Protein AF-A0A7J7IWC2-F1 (afdb_monomer)

Radius of gyration: 23.61 Å; Cα contacts (8 Å, |Δi|>4): 138; chains: 1; bounding box: 56×55×63 Å

Organism: Bugula neritina (NCBI:txid10212)

pLDDT: mean 80.57, std 16.21, range [31.38, 98.5]

Structure (mmCIF, N/CA/C/O backbone):
data_AF-A0A7J7IWC2-F1
#
_entry.id   AF-A0A7J7IWC2-F1
#
loop_
_atom_site.group_PDB
_atom_site.id
_atom_site.type_symbol
_atom_site.label_atom_id
_atom_site.label_alt_id
_atom_site.label_comp_id
_atom_site.label_asym_id
_atom_site.label_entity_id
_atom_site.label_seq_id
_atom_site.pdbx_PDB_ins_code
_atom_site.Cartn_x
_atom_site.Cartn_y
_atom_site.Cartn_z
_atom_site.occupancy
_atom_site.B_iso_or_equiv
_atom_site.auth_seq_id
_atom_site.auth_comp_id
_atom_site.auth_asym_id
_atom_site.auth_atom_id
_atom_site.pdbx_PDB_model_num
ATOM 1 N N . MET A 1 1 ? -27.821 -7.956 19.274 1.00 47.84 1 MET A N 1
ATOM 2 C CA . MET A 1 1 ? -27.382 -8.326 17.912 1.00 47.84 1 MET A CA 1
ATOM 3 C C . MET A 1 1 ? -27.256 -7.018 17.141 1.00 47.84 1 MET A C 1
ATOM 5 O O . MET A 1 1 ? -28.216 -6.262 17.144 1.00 47.84 1 MET A O 1
ATOM 9 N N . LYS A 1 2 ? -26.051 -6.658 16.676 1.00 63.09 2 LYS A N 1
ATOM 10 C CA . LYS A 1 2 ? -25.780 -5.349 16.050 1.00 63.09 2 LYS A CA 1
ATOM 11 C C . LYS A 1 2 ? -26.546 -5.240 14.721 1.00 63.09 2 LYS A C 1
ATOM 13 O O . LYS A 1 2 ? -26.629 -6.230 14.004 1.00 63.09 2 LYS A O 1
ATOM 18 N N . ASP A 1 3 ? -27.106 -4.067 14.427 1.00 83.00 3 ASP A N 1
ATOM 19 C CA . ASP A 1 3 ? -27.880 -3.789 13.208 1.00 83.00 3 ASP A CA 1
ATOM 20 C C . ASP A 1 3 ? -27.034 -4.031 11.942 1.00 83.00 3 ASP A C 1
ATOM 22 O O . ASP A 1 3 ? -26.096 -3.291 11.645 1.00 83.00 3 ASP A O 1
ATOM 26 N N . ILE A 1 4 ? -27.342 -5.098 11.200 1.00 86.31 4 ILE A N 1
ATOM 27 C CA . ILE A 1 4 ? -26.633 -5.458 9.964 1.00 86.31 4 ILE A CA 1
ATOM 28 C C . ILE A 1 4 ? -26.911 -4.451 8.832 1.00 86.31 4 ILE A C 1
ATOM 30 O O . ILE A 1 4 ? -26.105 -4.316 7.915 1.00 86.31 4 ILE A O 1
ATOM 34 N N . GLY A 1 5 ? -28.039 -3.733 8.895 1.00 87.69 5 GLY A N 1
ATOM 35 C CA . GLY A 1 5 ? -28.453 -2.762 7.884 1.00 87.69 5 GLY A CA 1
ATOM 36 C C . GLY A 1 5 ? -27.689 -1.443 7.971 1.00 87.69 5 GLY A C 1
ATOM 37 O O . GLY A 1 5 ? -27.575 -0.721 6.975 1.00 87.69 5 GLY A O 1
ATOM 38 N N . ASN A 1 6 ? -27.107 -1.131 9.132 1.00 86.62 6 ASN A N 1
ATOM 39 C CA . ASN A 1 6 ? -26.299 0.068 9.296 1.00 86.62 6 ASN A CA 1
ATOM 40 C C . ASN A 1 6 ? -24.913 -0.101 8.660 1.00 86.62 6 ASN A C 1
ATOM 42 O O . ASN A 1 6 ? -23.928 -0.475 9.300 1.00 86.62 6 ASN A O 1
ATOM 46 N N . LYS A 1 7 ? -24.831 0.262 7.382 1.00 87.94 7 LYS A N 1
ATOM 47 C CA . LYS A 1 7 ? -23.590 0.246 6.602 1.00 87.94 7 LYS A CA 1
ATOM 48 C C . LYS A 1 7 ? -22.441 1.057 7.217 1.00 87.94 7 LYS A C 1
ATOM 50 O O . LYS A 1 7 ? -21.297 0.719 6.951 1.00 87.94 7 LYS A O 1
ATOM 55 N N . TYR A 1 8 ? -22.709 2.088 8.026 1.00 86.19 8 TYR A N 1
ATOM 56 C CA . TYR A 1 8 ? -21.655 2.923 8.621 1.00 86.19 8 TYR A CA 1
ATOM 57 C C . TYR A 1 8 ? -20.892 2.210 9.748 1.00 86.19 8 TYR A C 1
ATOM 59 O O . TYR A 1 8 ? -19.784 2.618 10.093 1.00 86.19 8 TYR A O 1
ATOM 67 N N . MET A 1 9 ? -21.461 1.131 10.305 1.00 85.69 9 MET A N 1
ATOM 68 C CA . MET A 1 9 ? -20.762 0.259 11.257 1.00 85.69 9 MET A CA 1
ATOM 69 C C . MET A 1 9 ? -19.845 -0.756 10.572 1.00 85.69 9 MET A C 1
ATOM 71 O O . MET A 1 9 ? -18.846 -1.163 11.158 1.00 85.69 9 MET A O 1
ATOM 75 N N . HIS A 1 10 ? -20.208 -1.192 9.363 1.00 86.56 10 HIS A N 1
ATOM 76 C CA . HIS A 1 10 ? -19.584 -2.348 8.708 1.00 86.56 10 HIS A CA 1
ATOM 77 C C . HIS A 1 10 ? -18.653 -1.957 7.560 1.00 86.56 10 HIS A C 1
ATOM 79 O O . HIS A 1 10 ? -17.715 -2.688 7.260 1.00 86.56 10 HIS A O 1
ATOM 85 N N . LEU A 1 11 ? -18.895 -0.811 6.917 1.00 89.06 11 LEU A N 1
ATOM 86 C CA . LEU A 1 11 ? -18.101 -0.328 5.792 1.00 89.06 11 LEU A CA 1
ATOM 87 C C . LEU A 1 11 ? -17.186 0.806 6.238 1.00 89.06 11 LEU A C 1
ATOM 89 O O . LEU A 1 11 ? -17.632 1.874 6.654 1.00 89.06 11 LEU A O 1
ATOM 93 N N . THR A 1 12 ? -15.886 0.591 6.083 1.00 87.81 12 THR A N 1
ATOM 94 C CA . THR A 1 12 ? -14.852 1.562 6.456 1.00 87.81 12 THR A CA 1
ATOM 95 C C . THR A 1 12 ? -14.467 2.488 5.300 1.00 87.81 12 THR A C 1
ATOM 97 O O . THR A 1 12 ? -13.701 3.433 5.494 1.00 87.81 12 THR A O 1
ATOM 100 N N . ASN A 1 13 ? -15.007 2.266 4.093 1.00 89.19 13 ASN A N 1
ATOM 101 C CA . ASN A 1 13 ? -14.674 3.063 2.916 1.00 89.19 13 ASN A CA 1
ATOM 102 C C . ASN A 1 13 ? -15.003 4.545 3.148 1.00 89.19 13 ASN A C 1
ATOM 104 O O . ASN A 1 13 ? -16.137 4.914 3.465 1.00 89.19 13 ASN A O 1
ATOM 108 N N . TYR A 1 14 ? -14.036 5.424 2.877 1.00 84.94 14 TYR A N 1
ATOM 109 C CA . TYR A 1 14 ? -14.210 6.872 3.028 1.00 84.94 14 TYR A CA 1
ATOM 110 C C . TYR A 1 14 ? -15.410 7.425 2.235 1.00 84.94 14 TYR A C 1
ATOM 112 O O . TYR A 1 14 ? -16.102 8.325 2.704 1.00 84.94 14 TYR A O 1
ATOM 120 N N . SER A 1 15 ? -15.695 6.884 1.045 1.00 83.44 15 SER A N 1
ATOM 121 C CA . SER A 1 15 ? -16.831 7.296 0.203 1.00 83.44 15 SER A CA 1
ATOM 122 C C . SER A 1 15 ? -18.198 7.085 0.868 1.00 83.44 15 SER A C 1
ATOM 124 O O . SER A 1 15 ? -19.140 7.825 0.557 1.00 83.44 15 SER A O 1
ATOM 126 N N . VAL A 1 16 ? -18.287 6.110 1.778 1.00 84.38 16 VAL A N 1
ATOM 127 C CA . VAL A 1 16 ? -19.460 5.811 2.604 1.00 84.38 16 VAL A CA 1
ATOM 128 C C . VAL A 1 16 ? -19.400 6.624 3.893 1.00 84.38 16 VAL A C 1
ATOM 130 O O . VAL A 1 16 ? -20.331 7.382 4.160 1.00 84.38 16 VAL A O 1
ATOM 133 N N . GLN A 1 17 ? -18.287 6.548 4.630 1.00 86.88 17 GLN A N 1
ATOM 134 C CA . GLN A 1 17 ? -18.163 7.170 5.952 1.00 86.88 17 GLN A CA 1
ATOM 135 C C . GLN A 1 17 ? -18.272 8.692 5.917 1.00 86.88 17 GLN A C 1
ATOM 137 O O . GLN A 1 17 ? -18.894 9.258 6.805 1.00 86.88 17 GLN A O 1
ATOM 142 N N . LYS A 1 18 ? -17.808 9.365 4.855 1.00 81.94 18 LYS A N 1
ATOM 143 C CA . LYS A 1 18 ? -17.957 10.827 4.712 1.00 81.94 18 LYS A CA 1
ATOM 144 C C . LYS A 1 18 ? -19.411 11.319 4.674 1.00 81.94 18 LYS A C 1
ATOM 146 O O . LYS A 1 18 ? -19.642 12.520 4.725 1.00 81.94 18 LYS A O 1
ATOM 151 N N . LYS A 1 19 ? -20.375 10.412 4.470 1.00 85.12 19 LYS A N 1
ATOM 152 C CA . LYS A 1 19 ? -21.815 10.711 4.458 1.00 85.12 19 LYS A CA 1
ATOM 153 C C . LYS A 1 19 ? -22.475 10.463 5.820 1.00 85.12 19 LYS A C 1
ATOM 155 O O . LYS A 1 19 ? -23.656 10.765 5.958 1.00 85.12 19 LYS A O 1
ATOM 160 N N . SER A 1 20 ? -21.755 9.885 6.785 1.00 84.38 20 SER A N 1
ATOM 161 C CA . SER A 1 20 ? -22.240 9.710 8.155 1.00 84.38 20 SER A CA 1
ATOM 162 C C . SER A 1 20 ? -22.289 11.061 8.866 1.00 84.38 20 SER A C 1
ATOM 164 O O . SER A 1 20 ? -21.360 11.859 8.741 1.00 84.38 20 SER A O 1
ATOM 166 N N . SER A 1 21 ? -23.345 11.306 9.643 1.00 81.69 21 SER A N 1
ATOM 167 C CA . SER A 1 21 ? -23.454 12.488 10.508 1.00 81.69 21 SER A CA 1
ATOM 168 C C . SER A 1 21 ? -22.425 12.497 11.640 1.00 81.69 21 SER A C 1
ATOM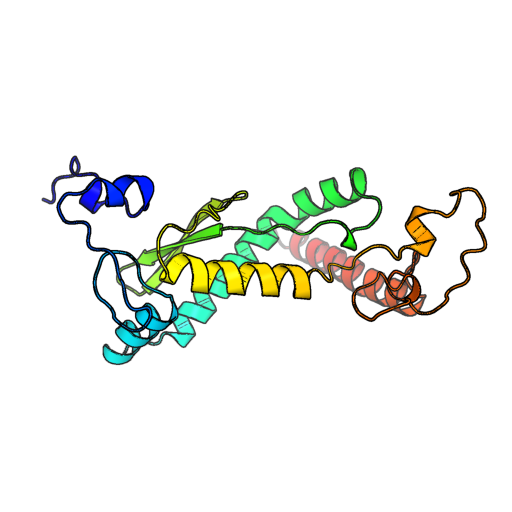 170 O O . SER A 1 21 ? -22.124 13.555 12.175 1.00 81.69 21 SER A O 1
ATOM 172 N N . GLU A 1 22 ? -21.880 11.330 11.988 1.00 81.31 22 GLU A N 1
ATOM 173 C CA . GLU A 1 22 ? -20.854 11.160 13.025 1.00 81.31 22 GLU A CA 1
ATOM 174 C C . GLU A 1 22 ? -19.429 11.277 12.463 1.00 81.31 22 GLU A C 1
ATOM 176 O O . GLU A 1 22 ? -18.458 11.115 13.196 1.00 81.31 22 GLU A O 1
ATOM 181 N N . TYR A 1 23 ? -19.272 11.531 11.158 1.00 78.06 23 TYR A N 1
ATOM 182 C CA . TYR A 1 23 ? -17.951 11.600 10.548 1.00 78.06 23 TYR A CA 1
ATOM 183 C C . TYR A 1 23 ? -17.151 12.797 11.066 1.00 78.06 23 TYR A C 1
ATOM 185 O O . TYR A 1 23 ? -17.461 13.956 10.797 1.00 78.06 23 TYR A O 1
ATOM 193 N N . GLU A 1 24 ? -16.039 12.490 11.719 1.00 76.06 24 GLU A N 1
ATOM 194 C CA . GLU A 1 24 ? -15.067 13.465 12.198 1.00 76.06 24 GLU A CA 1
ATOM 195 C C . GLU A 1 24 ? -13.780 13.386 11.371 1.00 76.06 24 GLU A C 1
ATOM 197 O O . GLU A 1 24 ? -13.147 12.328 11.260 1.00 76.06 24 GLU A O 1
ATOM 202 N N . SER A 1 25 ? -13.379 14.517 10.783 1.00 66.56 25 SER A N 1
ATOM 203 C CA . SER A 1 25 ? -12.106 14.635 10.071 1.00 66.56 25 SER A CA 1
ATOM 204 C C . SER A 1 25 ? -10.971 14.919 11.046 1.00 66.56 25 SER A C 1
ATOM 206 O O . SER A 1 25 ? -11.099 15.773 11.916 1.00 66.56 25 SER A O 1
ATOM 208 N N . ASN A 1 26 ? -9.818 14.291 10.824 1.00 66.44 26 ASN A N 1
ATOM 209 C CA . ASN A 1 26 ? -8.589 14.704 11.489 1.00 66.44 26 ASN A CA 1
ATOM 210 C C . ASN A 1 26 ? -7.978 15.924 10.815 1.00 66.44 26 ASN A C 1
ATOM 212 O O . ASN A 1 26 ? -7.754 15.919 9.602 1.00 66.44 26 ASN A O 1
ATOM 216 N N . ALA A 1 27 ? -7.689 16.942 11.622 1.00 59.19 27 ALA A N 1
ATOM 217 C CA . ALA A 1 27 ? -6.901 18.102 11.222 1.00 59.19 27 ALA A CA 1
ATOM 218 C C . ALA A 1 27 ? -5.399 17.926 11.518 1.00 59.19 27 ALA A C 1
ATOM 220 O O . ALA A 1 27 ? -4.584 18.588 10.883 1.00 59.19 27 ALA A O 1
ATOM 221 N N . ASP A 1 28 ? -5.036 17.032 12.447 1.00 62.84 28 ASP A N 1
ATOM 222 C CA . ASP A 1 28 ? -3.661 16.814 12.905 1.00 62.84 28 ASP A CA 1
ATOM 223 C C . ASP A 1 28 ? -3.234 15.352 12.698 1.00 62.84 28 ASP A C 1
ATOM 225 O O . ASP A 1 28 ? -3.859 14.417 13.204 1.00 62.84 28 ASP A O 1
ATOM 229 N N . ASP A 1 29 ? -2.136 15.162 11.967 1.00 58.81 29 ASP A N 1
ATOM 230 C CA . ASP A 1 29 ? -1.573 13.859 11.602 1.00 58.81 29 ASP A CA 1
ATOM 231 C C . ASP A 1 29 ? -1.015 13.077 12.803 1.00 58.81 29 ASP A C 1
ATOM 233 O O . ASP A 1 29 ? -0.704 11.890 12.665 1.00 58.81 29 ASP A O 1
ATOM 237 N N . THR A 1 30 ? -0.860 13.722 13.963 1.00 59.25 30 THR A N 1
ATOM 238 C CA . THR A 1 30 ? -0.303 13.134 15.192 1.00 59.25 30 THR A CA 1
ATOM 239 C C . THR A 1 30 ? -1.365 12.668 16.186 1.00 59.25 30 THR A C 1
ATOM 241 O O . THR A 1 30 ? -1.057 11.908 17.111 1.00 59.25 30 THR A O 1
ATOM 244 N N . ILE A 1 31 ? -2.619 13.076 15.986 1.00 62.69 31 ILE A N 1
ATOM 245 C CA . ILE A 1 31 ? -3.710 12.811 16.917 1.00 62.69 31 ILE A CA 1
ATOM 246 C C . ILE A 1 31 ? -4.522 11.602 16.428 1.00 62.69 31 ILE A C 1
ATOM 248 O O . ILE A 1 31 ? -4.820 11.445 15.248 1.00 62.69 31 ILE A O 1
ATOM 252 N N . CYS A 1 32 ? -4.870 10.708 17.354 1.00 64.69 32 CYS A N 1
ATOM 253 C CA . CYS A 1 32 ? -5.730 9.545 17.107 1.00 64.69 32 CYS A CA 1
ATOM 254 C C . CYS A 1 32 ? -7.211 9.913 17.323 1.00 64.69 32 CYS A C 1
ATOM 256 O O . CYS A 1 32 ? -7.887 9.297 18.145 1.00 64.69 32 CYS A O 1
ATOM 258 N N . GLN A 1 33 ? -7.689 10.975 16.675 1.00 65.69 33 GLN A N 1
ATOM 259 C CA . GLN A 1 33 ? -9.094 11.416 16.730 1.00 65.69 33 GLN A CA 1
ATOM 260 C C . GLN A 1 33 ? -9.777 11.151 15.383 1.00 65.69 33 GLN A C 1
ATOM 262 O O . GLN A 1 33 ? -9.120 10.697 14.459 1.00 65.69 33 GLN A O 1
ATOM 267 N N . GLY A 1 34 ? -11.089 11.308 15.243 1.00 75.88 34 GLY A N 1
ATOM 268 C CA . GLY A 1 34 ? -11.762 11.145 13.949 1.00 75.88 34 GLY A CA 1
ATOM 269 C C . GLY A 1 34 ? -11.633 9.782 13.239 1.00 75.88 34 GLY A C 1
ATOM 270 O O . GLY A 1 34 ? -11.149 8.788 13.778 1.00 75.88 34 GLY A O 1
ATOM 271 N N . HIS A 1 35 ? -12.101 9.739 11.990 1.00 81.69 35 HIS A N 1
ATOM 272 C CA . HIS A 1 35 ? -12.359 8.499 11.236 1.00 81.69 35 HIS A CA 1
ATOM 273 C C . HIS A 1 35 ? -11.236 8.087 10.267 1.00 81.69 35 HIS A C 1
ATOM 275 O O . HIS A 1 35 ? -11.370 7.101 9.542 1.00 81.69 35 HIS A O 1
ATOM 281 N N . LYS A 1 36 ? -10.133 8.844 10.206 1.00 87.25 36 LYS A N 1
ATOM 282 C CA . LYS A 1 36 ? -8.998 8.571 9.308 1.00 87.25 36 LYS A CA 1
ATOM 283 C C . LYS A 1 36 ? -7.679 8.854 10.010 1.00 87.25 36 LYS A C 1
ATOM 285 O O . LYS A 1 36 ? -7.399 10.007 10.328 1.00 87.25 36 LYS A O 1
ATOM 290 N N . TRP A 1 37 ? -6.863 7.829 10.237 1.00 89.12 37 TRP A N 1
ATOM 291 C CA . TRP A 1 37 ? -5.579 7.951 10.937 1.00 89.12 37 TRP A CA 1
ATOM 292 C C . TRP A 1 37 ? -4.411 7.663 9.999 1.00 89.12 37 TRP A C 1
ATOM 294 O O . TRP A 1 37 ? -4.517 6.842 9.088 1.00 89.12 37 TRP A O 1
ATOM 304 N N . SER A 1 38 ? -3.269 8.304 10.254 1.00 90.56 38 SER A N 1
ATOM 305 C CA . SER A 1 38 ? -2.007 7.859 9.664 1.00 90.56 38 SER A CA 1
ATOM 306 C C . SER A 1 38 ? -1.609 6.493 10.245 1.00 90.56 38 SER A C 1
ATOM 308 O O . SER A 1 38 ? -1.922 6.184 11.399 1.00 90.56 38 SER A O 1
ATOM 310 N N . LEU A 1 39 ? -0.853 5.687 9.487 1.00 92.56 39 LEU A N 1
ATOM 311 C CA . LEU A 1 39 ? -0.271 4.445 10.020 1.00 92.56 39 LEU A CA 1
ATOM 312 C C . LEU A 1 39 ? 0.615 4.718 11.242 1.00 92.56 39 LEU A C 1
ATOM 314 O O . LEU A 1 39 ? 0.607 3.951 12.198 1.00 92.56 39 LEU A O 1
ATOM 318 N N . LYS A 1 40 ? 1.334 5.847 11.248 1.00 91.81 40 LYS A N 1
ATOM 319 C CA . LYS A 1 40 ? 2.151 6.275 12.389 1.00 91.81 40 LYS A CA 1
ATOM 320 C C . LYS A 1 40 ? 1.299 6.448 13.652 1.00 91.81 40 LYS A C 1
ATOM 322 O O . LYS A 1 40 ? 1.692 5.960 14.711 1.00 91.81 40 LYS A O 1
ATOM 327 N N . SER A 1 41 ? 0.139 7.094 13.537 1.00 91.38 41 SER A N 1
ATOM 328 C CA . SER A 1 41 ? -0.801 7.279 14.649 1.00 91.38 41 SER A CA 1
ATOM 329 C C . SER A 1 41 ? -1.383 5.950 15.119 1.00 91.38 41 SER A C 1
ATOM 331 O O . SER A 1 41 ? -1.375 5.677 16.319 1.00 91.38 41 SER A O 1
ATOM 333 N N . LEU A 1 42 ? -1.789 5.078 14.188 1.0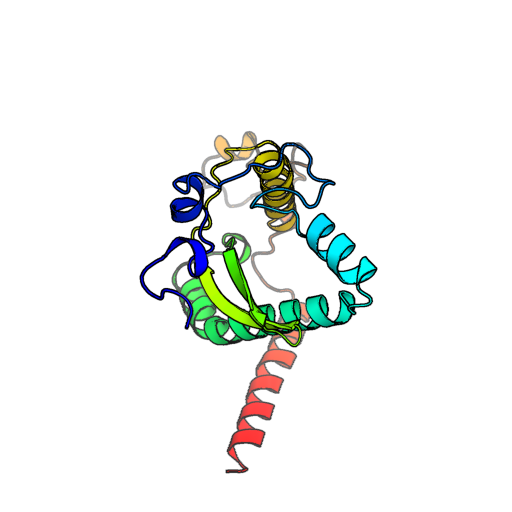0 93.12 42 LEU A N 1
ATOM 334 C CA . LEU A 1 42 ? -2.263 3.728 14.508 1.00 93.12 42 LEU A CA 1
ATOM 335 C C . LEU A 1 42 ? -1.214 2.921 15.290 1.00 93.12 42 LEU A C 1
ATOM 337 O O . LEU A 1 42 ? -1.533 2.324 16.319 1.00 93.12 42 LEU A O 1
ATOM 341 N N . TRP A 1 43 ? 0.047 2.932 14.851 1.00 94.75 43 TRP A N 1
ATOM 342 C CA . TRP A 1 43 ? 1.124 2.234 15.556 1.00 94.75 43 TRP A CA 1
ATOM 343 C C . TRP A 1 43 ? 1.388 2.823 16.935 1.00 94.75 43 TRP A C 1
ATOM 345 O O . TRP A 1 43 ? 1.536 2.068 17.894 1.00 94.75 43 TRP A O 1
ATOM 355 N N . GLY A 1 44 ? 1.377 4.151 17.065 1.00 94.00 44 GLY A N 1
ATOM 356 C CA . GLY A 1 44 ? 1.473 4.813 18.364 1.00 94.00 44 GLY A CA 1
ATOM 357 C C . GLY A 1 44 ? 0.342 4.409 19.317 1.00 94.00 44 GLY A C 1
ATOM 358 O O . GLY A 1 44 ? 0.593 4.162 20.496 1.00 94.00 44 GLY A O 1
ATOM 359 N N . TYR A 1 45 ? -0.888 4.294 18.811 1.00 93.25 45 TYR A N 1
ATOM 360 C CA . TYR A 1 45 ? -2.047 3.846 19.584 1.00 93.25 45 TYR A CA 1
ATOM 361 C C . TYR A 1 45 ? -1.909 2.392 20.059 1.00 93.25 45 TYR A C 1
ATOM 363 O O . TYR A 1 45 ? -2.103 2.109 21.242 1.00 93.25 45 TYR A O 1
ATOM 371 N N . LEU A 1 46 ? -1.534 1.473 19.165 1.00 95.12 46 LEU A N 1
ATOM 372 C CA . LEU A 1 46 ? -1.382 0.051 19.491 1.00 95.12 46 LEU A CA 1
ATOM 373 C C . LEU A 1 46 ? -0.207 -0.208 20.446 1.00 95.12 46 LEU A C 1
ATOM 375 O O . LEU A 1 46 ? -0.354 -0.969 21.403 1.00 95.12 46 LEU A O 1
ATOM 379 N N . LEU A 1 47 ? 0.921 0.486 20.261 1.00 95.38 47 LEU A N 1
ATOM 380 C CA . LEU A 1 47 ? 2.073 0.394 21.166 1.00 95.38 47 LEU A CA 1
ATOM 381 C C . LEU A 1 47 ? 1.709 0.796 22.600 1.00 95.38 47 LEU A C 1
ATOM 383 O O . LEU A 1 47 ? 2.070 0.096 23.543 1.00 95.38 47 LEU A O 1
ATOM 387 N N . LYS A 1 48 ? 0.934 1.875 22.779 1.00 95.50 48 LYS A N 1
ATOM 388 C CA . LYS A 1 48 ? 0.449 2.308 24.105 1.00 95.50 48 LYS A CA 1
ATOM 389 C C . LYS A 1 48 ? -0.447 1.272 24.793 1.00 95.50 48 LYS A C 1
ATOM 391 O O . LYS A 1 48 ? -0.602 1.326 26.007 1.00 95.50 48 LYS A O 1
ATOM 396 N N . ARG A 1 49 ? -1.028 0.336 24.038 1.00 94.62 49 ARG A N 1
ATOM 397 C CA . ARG A 1 49 ? -1.847 -0.777 24.547 1.00 94.62 49 ARG A CA 1
ATOM 398 C C . ARG A 1 49 ? -1.053 -2.071 24.757 1.00 94.62 49 ARG A C 1
ATOM 400 O O . ARG A 1 49 ? -1.654 -3.096 25.049 1.00 94.62 49 ARG A O 1
ATOM 407 N N . GLY A 1 50 ? 0.272 -2.036 24.604 1.00 95.88 50 GLY A N 1
ATOM 408 C CA . GLY A 1 50 ? 1.137 -3.207 24.772 1.00 95.88 50 GLY A CA 1
ATOM 409 C C . GLY A 1 50 ? 1.119 -4.177 23.588 1.00 95.88 50 GLY A C 1
ATOM 410 O O . GLY A 1 50 ? 1.553 -5.316 23.729 1.00 95.88 50 GLY A O 1
ATOM 411 N N . VAL A 1 51 ? 0.624 -3.751 22.422 1.00 97.12 51 VAL A N 1
ATOM 412 C CA . VAL A 1 51 ? 0.551 -4.595 21.222 1.00 97.12 51 VAL A CA 1
ATOM 413 C C . VAL A 1 51 ? 1.879 -4.558 20.463 1.00 97.12 51 VAL A C 1
ATOM 415 O O . VAL A 1 51 ? 2.447 -3.489 20.226 1.00 97.12 51 VAL A O 1
ATOM 418 N N . ASN A 1 52 ? 2.351 -5.725 20.017 1.00 96.44 52 ASN A N 1
ATOM 419 C CA . ASN A 1 52 ? 3.568 -5.858 19.219 1.00 96.44 52 ASN A CA 1
ATOM 420 C C . ASN A 1 52 ? 3.348 -5.429 17.754 1.00 96.44 52 ASN A C 1
ATOM 422 O O . ASN A 1 52 ? 3.101 -6.245 16.865 1.00 96.44 52 ASN A O 1
ATOM 426 N N . THR A 1 53 ? 3.465 -4.132 17.474 1.00 97.00 53 THR A N 1
ATOM 427 C CA . THR A 1 53 ? 3.257 -3.582 16.121 1.00 97.00 53 THR A CA 1
ATOM 428 C C . THR A 1 53 ? 4.299 -4.041 15.100 1.00 97.00 53 THR A C 1
ATOM 430 O O . THR A 1 53 ? 3.991 -4.117 13.911 1.00 97.00 53 THR A O 1
ATOM 433 N N . ASN A 1 54 ? 5.509 -4.406 15.537 1.00 97.38 54 ASN A N 1
ATOM 434 C CA . ASN A 1 54 ? 6.553 -4.925 14.649 1.00 97.38 54 ASN A CA 1
ATOM 435 C C . ASN A 1 54 ? 6.161 -6.275 14.043 1.00 97.38 54 ASN A C 1
ATOM 437 O O . ASN A 1 54 ? 6.411 -6.522 12.862 1.00 97.38 54 ASN A O 1
ATOM 441 N N . GLU A 1 55 ? 5.535 -7.139 14.840 1.00 97.50 55 GLU A N 1
ATOM 442 C CA . GLU A 1 55 ? 5.038 -8.435 14.385 1.00 97.50 55 GLU A CA 1
ATOM 443 C C . GLU A 1 55 ? 3.858 -8.280 13.426 1.00 97.50 55 GLU A C 1
ATOM 445 O O . GLU A 1 55 ? 3.871 -8.870 12.346 1.00 97.50 55 GLU A O 1
ATOM 450 N N . ILE A 1 56 ? 2.907 -7.395 13.743 1.00 98.06 56 ILE A N 1
ATOM 451 C CA . ILE A 1 56 ? 1.800 -7.056 12.836 1.00 98.06 56 ILE A CA 1
ATOM 452 C C . ILE A 1 56 ? 2.350 -6.557 11.495 1.00 98.06 56 ILE A C 1
ATOM 454 O O . ILE A 1 56 ? 1.956 -7.044 10.436 1.00 98.06 56 ILE A O 1
ATOM 458 N N . TRP A 1 57 ? 3.310 -5.628 11.518 1.00 97.94 57 TRP A N 1
ATOM 459 C CA . TRP A 1 57 ? 3.899 -5.082 10.297 1.00 97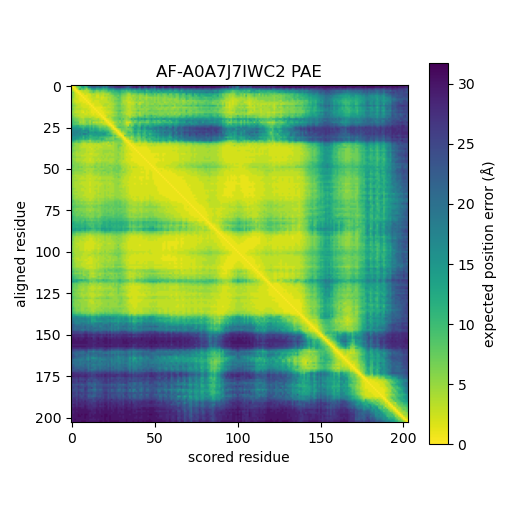.94 57 TRP A CA 1
ATOM 460 C C . TRP A 1 57 ? 4.686 -6.125 9.497 1.00 97.94 57 TRP A C 1
ATOM 462 O O . TRP A 1 57 ? 4.647 -6.129 8.265 1.00 97.94 57 TRP A O 1
ATOM 472 N N . LYS A 1 58 ? 5.382 -7.042 10.177 1.00 98.38 58 LYS A N 1
ATOM 473 C CA . LYS A 1 58 ? 6.029 -8.192 9.534 1.00 98.38 58 LYS A CA 1
ATOM 474 C C . LYS A 1 58 ? 4.998 -9.063 8.810 1.00 98.38 58 LYS A C 1
ATOM 476 O O . LYS A 1 58 ? 5.217 -9.380 7.642 1.00 98.38 58 LYS A O 1
ATOM 481 N N . ASN A 1 59 ? 3.885 -9.384 9.465 1.00 98.25 59 ASN A N 1
ATOM 482 C CA . ASN A 1 59 ? 2.823 -10.215 8.898 1.00 98.25 59 ASN A CA 1
ATOM 483 C C . ASN A 1 59 ? 2.114 -9.519 7.725 1.00 98.25 59 ASN A C 1
ATOM 485 O O . ASN A 1 59 ? 1.830 -10.164 6.721 1.00 98.25 59 ASN A O 1
ATOM 489 N N . ILE A 1 60 ? 1.906 -8.199 7.796 1.00 98.50 60 ILE A N 1
ATOM 490 C CA . ILE A 1 60 ? 1.373 -7.400 6.679 1.00 98.50 60 ILE A CA 1
ATOM 491 C C . ILE A 1 60 ? 2.306 -7.464 5.463 1.00 98.50 60 ILE A C 1
ATOM 493 O O . ILE A 1 60 ? 1.846 -7.702 4.348 1.00 98.50 60 ILE A O 1
ATOM 497 N N . LYS A 1 61 ? 3.619 -7.281 5.653 1.00 98.25 61 LYS A N 1
ATOM 498 C CA . LYS A 1 61 ? 4.586 -7.358 4.545 1.00 98.25 61 LYS A CA 1
ATOM 499 C C . LYS A 1 61 ? 4.622 -8.748 3.910 1.00 98.25 61 LYS A C 1
ATOM 501 O O . LYS A 1 61 ? 4.635 -8.847 2.689 1.00 98.25 61 LYS A O 1
ATOM 506 N N . ASP A 1 62 ? 4.627 -9.799 4.727 1.00 98.31 62 ASP A N 1
ATOM 507 C CA . ASP A 1 62 ? 4.589 -11.188 4.257 1.00 98.31 62 ASP A CA 1
ATOM 508 C C . ASP A 1 62 ? 3.318 -11.476 3.439 1.00 98.31 62 ASP A C 1
ATOM 510 O O . ASP A 1 62 ? 3.391 -12.022 2.337 1.00 98.31 62 ASP A O 1
ATOM 514 N N . LEU A 1 63 ? 2.165 -11.015 3.928 1.00 98.31 63 LEU A N 1
ATOM 515 C CA . LEU A 1 63 ? 0.879 -11.111 3.244 1.00 98.31 63 LEU A CA 1
ATOM 516 C C . LEU A 1 63 ? 0.887 -10.400 1.878 1.00 98.31 63 LEU A C 1
ATOM 518 O O . LEU A 1 63 ? 0.459 -10.982 0.878 1.00 98.31 63 LEU A O 1
ATOM 522 N N . ILE A 1 64 ? 1.411 -9.171 1.814 1.00 98.19 64 ILE A N 1
ATOM 523 C CA . ILE A 1 64 ? 1.539 -8.404 0.563 1.00 98.19 64 ILE A CA 1
ATOM 524 C C . ILE A 1 64 ? 2.445 -9.145 -0.425 1.00 98.19 64 ILE A C 1
ATOM 526 O O . ILE A 1 64 ? 2.054 -9.352 -1.572 1.00 98.19 64 ILE A O 1
ATOM 530 N N . VAL A 1 65 ? 3.626 -9.596 0.011 1.00 97.75 65 VAL A N 1
ATOM 531 C CA . VAL A 1 65 ? 4.584 -10.307 -0.853 1.00 97.75 65 VAL A CA 1
ATOM 532 C C . VAL A 1 65 ? 3.962 -11.577 -1.434 1.00 97.75 65 VAL A C 1
ATOM 534 O O . VAL A 1 65 ? 4.021 -11.778 -2.644 1.00 97.75 65 VAL A O 1
ATOM 537 N N . LYS A 1 66 ? 3.301 -12.397 -0.609 1.00 97.75 66 LYS A N 1
ATOM 538 C CA . LYS A 1 66 ? 2.606 -13.611 -1.072 1.00 97.75 66 LYS A CA 1
ATOM 539 C C . LYS A 1 66 ? 1.500 -13.305 -2.083 1.00 97.75 66 LYS A C 1
ATOM 541 O O . LYS A 1 66 ? 1.348 -14.042 -3.054 1.00 97.75 66 LYS A O 1
ATOM 546 N N . THR A 1 67 ? 0.766 -12.212 -1.878 1.00 97.50 67 THR A N 1
ATOM 547 C CA . THR A 1 67 ? -0.290 -11.770 -2.802 1.00 97.50 67 THR A CA 1
ATOM 548 C C . THR A 1 67 ? 0.282 -11.325 -4.150 1.00 97.50 67 THR A C 1
ATOM 550 O O . THR A 1 67 ? -0.299 -11.613 -5.188 1.00 97.50 67 THR A O 1
ATOM 553 N N . ILE A 1 68 ? 1.438 -10.658 -4.166 1.00 95.81 68 ILE A N 1
ATOM 554 C CA . ILE A 1 68 ? 2.100 -10.279 -5.423 1.00 95.81 68 ILE A CA 1
ATOM 555 C C . ILE A 1 68 ? 2.682 -11.507 -6.134 1.00 95.81 68 ILE A C 1
ATOM 557 O O . ILE A 1 68 ? 2.507 -11.642 -7.344 1.00 95.81 68 ILE A O 1
ATOM 561 N N . ILE A 1 69 ? 3.314 -12.427 -5.398 1.00 95.31 69 ILE A N 1
ATOM 562 C CA . ILE A 1 69 ? 3.874 -13.669 -5.959 1.00 95.31 69 ILE A CA 1
ATOM 563 C C . ILE A 1 69 ? 2.783 -14.509 -6.634 1.00 95.31 69 ILE A C 1
ATOM 565 O O . ILE A 1 69 ? 3.008 -15.046 -7.718 1.00 95.31 69 ILE A O 1
ATOM 569 N N . SER A 1 70 ? 1.581 -14.591 -6.052 1.00 96.00 70 SER A N 1
ATOM 570 C CA . SER A 1 70 ? 0.487 -15.374 -6.646 1.00 96.00 70 SER A CA 1
ATOM 571 C C . SER A 1 70 ? 0.034 -14.847 -8.017 1.00 96.00 70 SER A C 1
ATOM 573 O O . SER A 1 70 ? -0.436 -15.629 -8.843 1.00 96.00 70 SER A O 1
ATOM 575 N N . ALA A 1 71 ? 0.217 -13.551 -8.291 1.00 93.06 71 ALA A N 1
ATOM 576 C CA . ALA A 1 71 ? -0.092 -12.920 -9.575 1.00 93.06 71 ALA A CA 1
ATOM 577 C C . ALA A 1 71 ? 1.129 -12.777 -10.508 1.00 93.06 71 ALA A C 1
ATOM 579 O O . ALA A 1 71 ? 0.970 -12.447 -11.689 1.00 93.06 71 ALA A O 1
ATOM 580 N N . GLU A 1 72 ? 2.344 -13.029 -10.009 1.00 90.75 72 GLU A N 1
ATOM 581 C CA . GLU A 1 72 ? 3.603 -12.705 -10.685 1.00 90.75 72 GLU A CA 1
ATOM 582 C C . GLU A 1 72 ? 3.721 -13.367 -12.063 1.00 90.75 72 GLU A C 1
ATOM 584 O O . GLU A 1 72 ? 4.067 -12.704 -13.040 1.00 90.75 72 GLU A O 1
ATOM 589 N N . SER A 1 73 ? 3.422 -14.666 -12.163 1.00 89.12 73 SER A N 1
ATOM 590 C CA . SER A 1 73 ? 3.563 -15.424 -13.416 1.00 89.12 73 SER A CA 1
ATOM 591 C C . SER A 1 73 ? 2.734 -14.814 -14.553 1.00 89.12 73 SER A C 1
ATOM 593 O O . SER A 1 73 ? 3.248 -14.554 -15.647 1.00 89.12 73 SER A O 1
ATOM 595 N N . SER A 1 74 ? 1.469 -14.498 -14.264 1.00 91.62 74 SER A N 1
ATOM 596 C CA . SER A 1 74 ? 0.554 -13.861 -15.211 1.00 91.62 74 SER A CA 1
ATOM 597 C C . SER A 1 74 ? 1.062 -12.481 -15.623 1.00 91.62 74 SER A C 1
ATOM 599 O O . SER A 1 74 ? 1.173 -12.200 -16.818 1.00 91.62 74 SER A O 1
ATOM 601 N N . ILE A 1 75 ? 1.445 -11.642 -14.654 1.00 90.56 75 ILE A N 1
ATOM 602 C CA . ILE A 1 75 ? 1.977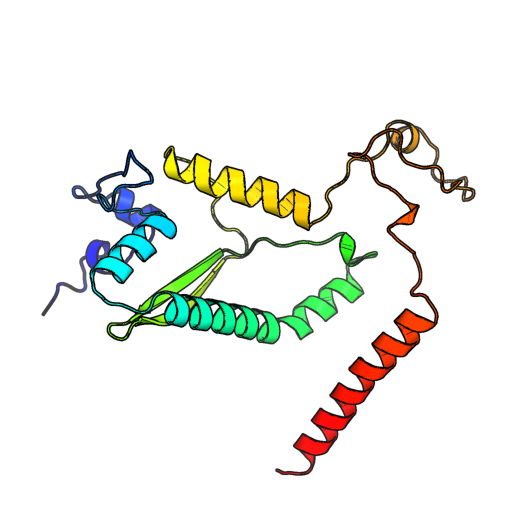 -10.293 -14.904 1.00 90.56 75 ILE A CA 1
ATOM 603 C C . ILE A 1 75 ? 3.241 -10.362 -15.773 1.00 90.56 75 ILE A C 1
ATOM 605 O O . ILE A 1 75 ? 3.348 -9.660 -16.779 1.00 90.56 75 ILE A O 1
ATOM 609 N N . ASN A 1 76 ? 4.174 -11.256 -15.448 1.00 88.12 76 ASN A N 1
ATOM 610 C CA . ASN A 1 76 ? 5.417 -11.437 -16.195 1.00 88.12 76 ASN A CA 1
ATOM 611 C C . ASN A 1 76 ? 5.174 -11.875 -17.645 1.00 88.12 76 ASN A C 1
ATOM 613 O O . ASN A 1 76 ? 5.909 -11.448 -18.539 1.00 88.12 76 ASN A O 1
ATOM 617 N N . SER A 1 77 ? 4.158 -12.703 -17.898 1.00 90.19 77 SER A N 1
ATOM 618 C CA . SER A 1 77 ? 3.767 -13.090 -19.259 1.00 90.19 77 SER A CA 1
ATOM 619 C C . SER A 1 77 ? 3.301 -11.880 -20.081 1.00 90.19 77 SER A C 1
ATOM 621 O O . SER A 1 77 ? 3.768 -11.665 -21.207 1.00 90.19 77 SER A O 1
ATOM 623 N N . TYR A 1 78 ? 2.461 -11.022 -19.491 1.00 90.06 78 TYR A N 1
ATOM 624 C CA . TYR A 1 78 ? 2.011 -9.786 -20.137 1.00 90.06 78 TYR A CA 1
ATOM 625 C C . TYR A 1 78 ? 3.154 -8.792 -20.358 1.00 90.06 78 TYR A C 1
ATOM 627 O O . TYR A 1 78 ? 3.257 -8.221 -21.443 1.00 90.06 78 TYR A O 1
ATOM 635 N N . ILE A 1 79 ? 4.054 -8.623 -19.386 1.00 88.50 79 ILE A N 1
ATOM 636 C CA . ILE A 1 79 ? 5.212 -7.729 -19.534 1.00 88.50 79 ILE A CA 1
ATOM 637 C C . ILE A 1 79 ? 6.103 -8.190 -20.693 1.00 88.50 79 ILE A C 1
ATOM 639 O O . ILE A 1 79 ? 6.482 -7.376 -21.531 1.00 88.50 79 ILE A O 1
ATOM 643 N N . LYS A 1 80 ? 6.405 -9.492 -20.786 1.00 85.94 80 LYS A N 1
ATOM 644 C CA . LYS A 1 80 ? 7.250 -10.043 -21.862 1.00 85.94 80 LYS A CA 1
ATOM 645 C C . LYS A 1 80 ? 6.653 -9.846 -23.257 1.00 85.94 80 LYS A C 1
ATOM 647 O O . LYS A 1 80 ? 7.408 -9.672 -24.206 1.00 85.94 80 LYS A O 1
ATOM 652 N N . SER A 1 81 ? 5.329 -9.907 -23.381 1.00 89.06 81 SER A N 1
ATOM 653 C CA . SER A 1 81 ? 4.634 -9.816 -24.671 1.00 89.06 81 SER A CA 1
ATOM 654 C C . SER A 1 81 ? 4.316 -8.382 -25.098 1.00 89.06 81 SER A C 1
ATOM 656 O O . SER A 1 81 ? 4.281 -8.109 -26.294 1.00 89.06 81 SER A O 1
ATOM 658 N N . ASN A 1 82 ? 4.114 -7.462 -24.150 1.00 87.81 82 ASN A N 1
ATOM 659 C CA . ASN A 1 82 ? 3.610 -6.115 -24.447 1.00 87.81 82 ASN A CA 1
ATOM 660 C C . ASN A 1 82 ? 4.639 -4.999 -24.232 1.00 87.81 82 ASN A C 1
ATOM 662 O O . ASN A 1 82 ? 4.421 -3.874 -24.680 1.00 87.81 82 ASN A O 1
ATOM 666 N N . VAL A 1 83 ? 5.757 -5.272 -23.553 1.00 81.25 83 VAL A N 1
ATOM 667 C CA . VAL A 1 83 ? 6.687 -4.226 -23.116 1.00 81.25 83 VAL A CA 1
ATOM 668 C C . VAL A 1 83 ? 8.086 -4.485 -23.664 1.00 81.25 83 VAL A C 1
ATOM 670 O O . VAL A 1 83 ? 8.676 -5.540 -23.451 1.00 81.25 83 VAL A O 1
ATOM 673 N N . ARG A 1 84 ? 8.660 -3.478 -24.334 1.00 76.38 84 ARG A N 1
ATOM 674 C CA . ARG A 1 84 ? 10.031 -3.546 -24.874 1.00 76.38 84 ARG A CA 1
ATOM 675 C C . ARG A 1 84 ? 11.099 -3.592 -23.780 1.00 76.38 84 ARG A C 1
ATOM 677 O O . ARG A 1 84 ? 12.135 -4.221 -23.959 1.00 76.38 84 ARG A O 1
ATOM 684 N N . ASN A 1 85 ? 10.861 -2.910 -22.661 1.00 73.06 85 ASN A N 1
ATOM 685 C CA . ASN A 1 85 ? 11.777 -2.845 -21.531 1.00 73.06 85 ASN A CA 1
ATOM 686 C C . ASN A 1 85 ? 11.003 -2.939 -20.208 1.00 73.06 85 ASN A C 1
ATOM 688 O O . ASN A 1 85 ? 10.115 -2.134 -19.946 1.00 73.06 85 ASN A O 1
ATOM 692 N N . ARG A 1 86 ? 11.372 -3.889 -19.342 1.00 71.44 86 ARG A N 1
ATOM 693 C CA . ARG A 1 86 ? 10.721 -4.099 -18.036 1.00 71.44 86 ARG A CA 1
ATOM 694 C C . ARG A 1 86 ? 10.840 -2.882 -17.111 1.00 71.44 86 ARG A C 1
ATOM 696 O O . ARG A 1 86 ? 9.960 -2.668 -16.292 1.00 71.44 86 ARG A O 1
ATOM 703 N N . TYR A 1 87 ? 11.877 -2.060 -17.285 1.00 72.88 87 TYR A N 1
ATOM 704 C CA . TYR A 1 87 ? 12.057 -0.803 -16.550 1.00 72.88 87 TYR A CA 1
ATOM 705 C C . TYR A 1 87 ? 11.084 0.308 -16.978 1.00 72.88 87 TYR A C 1
ATOM 707 O O . TYR A 1 87 ? 11.079 1.380 -16.383 1.00 72.88 87 TYR A O 1
ATOM 715 N N . SER A 1 88 ? 10.264 0.083 -18.008 1.00 77.25 88 SER A N 1
ATOM 716 C CA . SER A 1 88 ? 9.268 1.053 -18.477 1.00 77.25 88 SER A CA 1
ATOM 717 C C . SER A 1 88 ? 7.911 0.928 -17.784 1.00 77.25 88 SER A C 1
ATOM 719 O O . SER A 1 88 ? 7.023 1.722 -18.082 1.00 77.25 88 SER A O 1
ATOM 721 N N . VAL A 1 89 ? 7.731 -0.046 -16.888 1.00 84.50 89 VAL A N 1
ATOM 722 C CA . VAL A 1 89 ? 6.455 -0.291 -16.206 1.00 84.50 89 VAL A CA 1
ATOM 723 C C . VAL A 1 89 ? 6.664 -0.305 -14.700 1.00 84.50 89 VAL A C 1
ATOM 725 O O . VAL A 1 89 ? 7.559 -0.969 -14.185 1.00 84.50 89 VAL A O 1
ATOM 728 N N . HIS A 1 90 ? 5.817 0.437 -14.000 1.00 89.00 90 HIS A N 1
ATOM 729 C CA . HIS A 1 90 ? 5.682 0.427 -12.552 1.00 89.00 90 HIS A CA 1
ATOM 730 C C . HIS A 1 90 ? 4.206 0.633 -12.222 1.00 89.00 90 HIS A C 1
ATOM 732 O O . HIS A 1 90 ? 3.526 1.398 -12.900 1.00 89.00 90 HIS A O 1
ATOM 738 N N . GLU A 1 91 ? 3.728 -0.043 -11.183 1.00 91.19 91 GLU A N 1
ATOM 739 C CA . GLU A 1 91 ? 2.320 -0.030 -10.790 1.00 91.19 91 GLU A CA 1
ATOM 740 C C . GLU A 1 91 ? 2.219 0.317 -9.303 1.00 91.19 91 GLU A C 1
ATOM 742 O O . GLU A 1 91 ? 2.989 -0.193 -8.482 1.00 91.19 91 GLU A O 1
ATOM 747 N N . LEU A 1 92 ? 1.272 1.188 -8.953 1.00 94.31 92 LEU A N 1
ATOM 748 C CA . LEU A 1 92 ? 0.954 1.515 -7.567 1.00 94.31 92 LEU A CA 1
ATOM 749 C C . LEU A 1 92 ? -0.311 0.764 -7.149 1.00 94.31 92 LEU A C 1
ATOM 751 O O . LEU A 1 92 ? -1.413 1.127 -7.551 1.00 94.31 92 LEU A O 1
ATOM 755 N N . PHE A 1 93 ? -0.151 -0.229 -6.278 1.00 95.75 93 PHE A N 1
ATOM 756 C CA . PHE A 1 93 ? -1.272 -0.970 -5.705 1.00 95.75 93 PHE A CA 1
ATOM 757 C C . PHE A 1 93 ? -1.733 -0.363 -4.376 1.00 95.75 93 PHE A C 1
ATOM 759 O O . PHE A 1 93 ? -0.915 -0.029 -3.516 1.00 95.75 93 PHE A O 1
ATOM 766 N N . GLY A 1 94 ? -3.048 -0.270 -4.180 1.00 96.62 94 GLY A N 1
ATOM 767 C CA . GLY A 1 94 ? -3.663 -0.005 -2.880 1.00 96.62 94 GLY A CA 1
ATOM 768 C C . GLY A 1 94 ? -4.117 -1.304 -2.231 1.00 96.62 94 GLY A C 1
ATOM 769 O O . GLY A 1 94 ? -5.017 -1.952 -2.749 1.00 96.62 94 GLY A O 1
ATOM 770 N N . PHE A 1 95 ? -3.501 -1.687 -1.116 1.00 97.44 95 PHE A N 1
ATOM 771 C CA . PHE A 1 95 ? -3.915 -2.863 -0.351 1.00 97.44 95 PHE A CA 1
ATOM 772 C C . PHE A 1 95 ? -4.882 -2.468 0.761 1.00 97.44 95 PHE A C 1
ATOM 774 O O . PHE A 1 95 ? -4.511 -1.708 1.662 1.00 97.44 95 PHE A O 1
ATOM 781 N N . ASP A 1 96 ? -6.071 -3.061 0.740 1.00 96.75 96 ASP A N 1
ATOM 782 C CA . ASP A 1 96 ? -7.058 -2.915 1.801 1.00 96.75 96 ASP A CA 1
ATOM 783 C C . ASP A 1 96 ? -6.919 -4.114 2.746 1.00 96.75 96 ASP A C 1
ATOM 785 O O . ASP A 1 96 ? -7.219 -5.257 2.389 1.00 96.75 96 ASP A O 1
ATOM 789 N N . ILE A 1 97 ? -6.391 -3.859 3.947 1.00 97.56 97 ILE A N 1
ATOM 790 C CA . ILE A 1 97 ? -6.045 -4.890 4.932 1.00 97.56 97 ILE A CA 1
ATOM 791 C C . ILE A 1 97 ? -6.877 -4.699 6.197 1.00 97.56 97 ILE A C 1
ATOM 793 O O . ILE A 1 97 ? -6.882 -3.618 6.790 1.00 97.56 97 ILE A O 1
ATOM 797 N N . LEU A 1 98 ? -7.525 -5.775 6.639 1.00 97.25 98 LEU A N 1
ATOM 798 C CA . LEU A 1 98 ? -8.263 -5.837 7.895 1.00 97.25 98 LEU A CA 1
ATOM 799 C C . LEU A 1 98 ? -7.433 -6.551 8.964 1.00 97.25 98 LEU A C 1
ATOM 801 O O . LEU A 1 98 ? -6.864 -7.608 8.703 1.00 97.25 98 LEU A O 1
ATOM 805 N N . LEU A 1 99 ? -7.384 -5.989 10.171 1.00 97.25 99 LEU A N 1
ATOM 806 C CA . LEU A 1 99 ? -6.859 -6.670 11.355 1.00 97.25 99 LEU A CA 1
ATOM 807 C C . LEU A 1 99 ? -8.032 -7.242 12.151 1.00 97.25 99 LEU A C 1
ATOM 809 O O . LEU A 1 99 ? -8.967 -6.501 12.462 1.00 97.25 99 LEU A O 1
ATOM 813 N N . ASP A 1 100 ? -7.979 -8.532 12.474 1.00 96.62 100 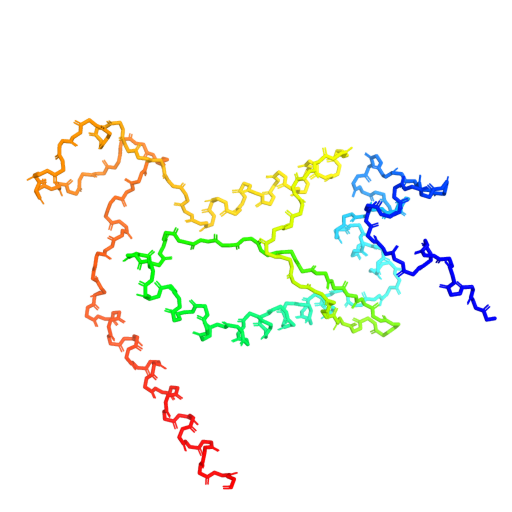ASP A N 1
ATOM 814 C CA . ASP A 1 100 ? -8.968 -9.160 13.357 1.00 96.62 100 ASP A CA 1
ATOM 815 C C . ASP A 1 100 ? -8.688 -8.875 14.845 1.00 96.62 100 ASP A C 1
ATOM 817 O O . ASP A 1 100 ? -7.761 -8.137 15.202 1.00 96.62 100 ASP A O 1
ATOM 821 N N . GLU A 1 101 ? -9.497 -9.445 15.737 1.00 95.88 101 GLU A N 1
ATOM 822 C CA . GLU A 1 101 ? -9.370 -9.275 17.187 1.00 95.88 101 GLU A CA 1
ATOM 823 C C . GLU A 1 101 ? -8.036 -9.777 17.764 1.00 95.88 101 GLU A C 1
ATOM 825 O O . GLU A 1 101 ? -7.642 -9.350 18.850 1.00 95.88 101 GLU A O 1
ATOM 830 N N . THR A 1 102 ? -7.324 -10.643 17.035 1.00 95.25 102 THR A N 1
ATOM 831 C CA . THR A 1 102 ? -5.984 -11.143 17.385 1.00 95.25 102 THR A CA 1
ATOM 832 C C . THR A 1 102 ? -4.859 -10.393 16.671 1.00 95.25 102 THR A C 1
ATOM 834 O O . THR A 1 102 ? -3.693 -10.772 16.784 1.00 95.25 102 THR A O 1
ATOM 837 N N . TYR A 1 103 ? -5.187 -9.316 15.952 1.00 96.62 103 TYR A N 1
ATOM 838 C CA . TYR A 1 103 ? -4.274 -8.547 15.105 1.00 96.62 103 TYR A CA 1
ATOM 839 C C . TYR A 1 103 ? -3.689 -9.325 13.922 1.00 96.62 103 TYR A C 1
ATOM 841 O O . TYR A 1 103 ? -2.683 -8.902 13.337 1.00 96.62 103 TYR A O 1
ATOM 849 N N . LYS A 1 104 ? -4.311 -10.439 13.524 1.00 97.25 104 LYS A N 1
ATOM 850 C CA . LYS A 1 104 ? -3.919 -11.136 12.302 1.00 97.25 104 LYS A CA 1
ATOM 851 C C . LYS A 1 104 ? -4.418 -10.334 11.088 1.00 97.25 104 LYS A C 1
ATOM 853 O O . LYS A 1 104 ? -5.590 -9.954 11.051 1.00 97.25 104 LYS A O 1
ATOM 858 N N . PRO A 1 105 ? -3.545 -10.053 10.102 1.00 98.12 105 PRO A N 1
ATOM 859 C CA . PRO A 1 105 ? -3.925 -9.306 8.912 1.00 98.12 105 PRO A CA 1
ATOM 860 C C . PRO A 1 105 ? -4.590 -10.195 7.855 1.00 98.12 105 PRO A C 1
ATOM 862 O O . PRO A 1 105 ? -4.129 -11.303 7.574 1.00 98.12 105 PRO A O 1
ATOM 865 N N . TRP A 1 106 ? -5.628 -9.658 7.218 1.00 97.94 106 TRP A N 1
ATOM 866 C CA . TRP A 1 106 ? -6.384 -10.272 6.129 1.00 97.94 106 TRP A CA 1
ATOM 867 C C . TRP A 1 106 ? -6.464 -9.301 4.948 1.00 97.94 106 TRP A C 1
ATOM 869 O O . TRP A 1 106 ? -6.832 -8.142 5.136 1.00 97.94 106 TRP A O 1
ATOM 879 N N . VAL A 1 107 ? -6.125 -9.752 3.734 1.00 97.75 107 VAL A N 1
ATOM 880 C CA . VAL A 1 107 ? -6.353 -8.950 2.519 1.00 97.75 107 VAL A CA 1
ATOM 881 C C . VAL A 1 107 ? -7.839 -8.988 2.204 1.00 97.75 107 VAL A C 1
ATOM 883 O O . VAL A 1 107 ? -8.404 -10.074 2.077 1.00 97.75 107 VAL A O 1
ATOM 886 N N . LEU A 1 108 ? -8.453 -7.817 2.069 1.00 96.75 108 LEU A N 1
ATOM 887 C CA . LEU A 1 108 ? -9.820 -7.686 1.574 1.00 96.75 108 LEU A CA 1
ATOM 888 C C . LEU A 1 108 ? -9.821 -7.548 0.054 1.00 96.75 108 LEU A C 1
ATOM 890 O O . LEU A 1 108 ? -10.483 -8.313 -0.640 1.00 96.75 108 LEU A O 1
ATOM 894 N N . GLU A 1 109 ? -9.039 -6.599 -0.458 1.00 96.44 109 GLU A N 1
ATOM 895 C CA . GLU A 1 109 ? -8.894 -6.353 -1.888 1.00 96.44 109 GLU A CA 1
ATOM 896 C C . GLU A 1 109 ? -7.547 -5.702 -2.221 1.00 96.44 109 GLU A C 1
ATOM 898 O O . GLU A 1 109 ? -6.852 -5.154 -1.358 1.00 96.44 109 GLU A O 1
ATOM 903 N N . VAL A 1 110 ? -7.185 -5.777 -3.503 1.00 96.81 110 VAL A N 1
ATOM 904 C CA . VAL A 1 110 ? -6.031 -5.084 -4.077 1.00 96.81 110 VAL A CA 1
ATOM 905 C C . VAL A 1 110 ? -6.530 -4.178 -5.195 1.00 96.81 110 VAL A C 1
ATOM 907 O O . VAL A 1 110 ? -6.988 -4.637 -6.241 1.00 96.81 110 VAL A O 1
ATOM 910 N N . ASN A 1 111 ? -6.417 -2.877 -4.971 1.00 95.62 111 ASN A N 1
ATOM 911 C CA . ASN A 1 111 ? -6.820 -1.841 -5.902 1.00 95.62 111 ASN A CA 1
ATOM 912 C C . ASN A 1 111 ? -5.672 -1.508 -6.865 1.00 95.62 111 ASN A C 1
ATOM 914 O O . ASN A 1 111 ? -4.621 -1.033 -6.438 1.00 95.62 111 ASN A O 1
ATOM 918 N N . ILE A 1 112 ? -5.894 -1.696 -8.170 1.00 92.25 112 ILE A N 1
ATOM 919 C CA . ILE A 1 112 ? -4.959 -1.292 -9.244 1.00 92.25 112 ILE A CA 1
ATOM 920 C C . ILE A 1 112 ? -5.014 0.213 -9.551 1.00 92.25 112 ILE A C 1
ATOM 922 O O . ILE A 1 112 ? -4.204 0.757 -10.285 1.00 92.25 112 ILE A O 1
ATOM 926 N N . SER A 1 113 ? -6.009 0.918 -9.019 1.00 92.56 113 SER A N 1
ATOM 927 C CA . SER A 1 113 ? -6.158 2.365 -9.197 1.00 92.56 113 SER A CA 1
ATOM 928 C C . SER A 1 113 ? -6.577 3.009 -7.877 1.00 92.56 113 SER A C 1
ATOM 930 O O . SER A 1 113 ? -7.714 3.470 -7.739 1.00 92.56 113 SER A O 1
ATOM 932 N N . PRO A 1 114 ? -5.687 3.008 -6.866 1.00 93.56 114 PRO A N 1
ATOM 933 C CA . PRO A 1 114 ? -5.996 3.602 -5.575 1.00 93.56 114 PRO A CA 1
ATOM 934 C C . PRO A 1 114 ? -6.269 5.102 -5.720 1.00 93.56 114 PRO A C 1
ATOM 936 O O . PRO A 1 114 ? -5.613 5.814 -6.481 1.00 93.56 114 PRO A O 1
ATOM 939 N N . SER A 1 115 ? -7.238 5.615 -4.959 1.00 90.25 115 SER A N 1
ATOM 940 C CA . SER A 1 115 ? -7.612 7.028 -5.050 1.00 90.25 115 SER A CA 1
ATOM 941 C C . SER A 1 115 ? -6.491 7.948 -4.564 1.00 90.25 115 SER A C 1
ATOM 943 O O . SER A 1 115 ? -6.143 7.962 -3.379 1.00 90.25 115 SER A O 1
ATOM 945 N N . LEU A 1 116 ? -6.009 8.813 -5.456 1.00 90.44 116 LEU A N 1
ATOM 946 C CA . LEU A 1 116 ? -5.056 9.881 -5.142 1.00 90.44 116 LEU A CA 1
ATOM 947 C C . LEU A 1 116 ? -5.720 11.238 -4.856 1.00 90.44 116 LEU A C 1
ATOM 949 O O . LEU A 1 116 ? -5.025 12.234 -4.689 1.00 90.44 116 LEU A O 1
ATOM 953 N N . HIS A 1 117 ? -7.052 11.286 -4.745 1.00 87.94 117 HIS A N 1
ATOM 954 C CA . HIS A 1 117 ? -7.750 12.507 -4.334 1.00 87.94 117 HIS A CA 1
ATOM 955 C C . HIS A 1 117 ? -7.363 12.885 -2.901 1.00 87.94 117 HIS A C 1
ATOM 957 O O . HIS A 1 117 ? -7.440 12.045 -1.998 1.00 87.94 117 HIS A O 1
ATOM 963 N N . SER A 1 118 ? -6.982 14.141 -2.690 1.00 87.00 118 SER A N 1
ATOM 964 C CA . SER A 1 118 ? -6.517 14.643 -1.397 1.00 87.00 118 SER A CA 1
ATOM 965 C C . SER A 1 118 ? -7.473 15.706 -0.874 1.00 87.00 118 SER A C 1
ATOM 967 O O . SER A 1 118 ? -7.388 16.867 -1.262 1.00 87.00 118 SER A O 1
ATOM 969 N N . ASN A 1 119 ? -8.398 15.289 -0.007 1.00 82.94 119 ASN A N 1
ATOM 970 C CA . ASN A 1 119 ? -9.441 16.165 0.539 1.00 82.94 119 ASN A CA 1
ATOM 971 C C . ASN A 1 119 ? -9.099 16.696 1.941 1.00 82.94 119 ASN A C 1
ATOM 973 O O . ASN A 1 119 ? -9.848 17.503 2.483 1.00 82.94 119 ASN A O 1
ATOM 977 N N . SER A 1 120 ? -8.005 16.228 2.548 1.00 84.31 120 SER A N 1
ATOM 978 C CA . SER A 1 120 ? -7.503 16.704 3.839 1.00 84.31 120 SER A CA 1
ATOM 979 C C . SER A 1 120 ? -5.990 16.913 3.805 1.00 84.31 120 SER A C 1
ATOM 981 O O . SER A 1 120 ? -5.294 16.343 2.962 1.00 84.31 120 SER A O 1
ATOM 983 N N . GLN A 1 121 ? -5.467 17.693 4.755 1.00 85.88 121 GLN A N 1
ATOM 984 C CA . GLN A 1 121 ? -4.023 17.906 4.888 1.00 85.88 121 GLN A CA 1
ATOM 985 C C . GLN A 1 121 ? -3.268 16.587 5.122 1.00 85.88 121 GLN A C 1
ATOM 987 O O . GLN A 1 121 ? -2.222 16.365 4.514 1.00 85.88 121 GLN A O 1
ATOM 992 N N . LEU A 1 122 ? -3.853 15.679 5.908 1.00 86.62 122 LEU A N 1
ATOM 993 C CA . LEU A 1 122 ? -3.354 14.318 6.111 1.00 86.62 122 LEU A CA 1
ATOM 994 C C . LEU A 1 122 ? -3.197 13.557 4.785 1.00 86.62 122 LEU A C 1
ATOM 996 O O . LEU A 1 122 ? -2.159 12.938 4.542 1.00 86.62 122 LEU A O 1
ATOM 1000 N N . ASP A 1 123 ? -4.208 13.616 3.906 1.00 88.56 123 ASP A N 1
ATOM 1001 C CA . ASP A 1 123 ? -4.140 12.967 2.592 1.00 88.56 123 ASP A CA 1
ATOM 1002 C C . ASP A 1 123 ? -3.012 13.571 1.742 1.00 88.56 123 ASP A C 1
ATOM 1004 O O . ASP A 1 123 ? -2.257 12.824 1.123 1.00 88.56 123 ASP A O 1
ATOM 1008 N N . ILE A 1 124 ? -2.867 14.902 1.737 1.00 90.12 124 ILE A N 1
ATOM 1009 C CA . ILE A 1 124 ? -1.805 15.601 0.994 1.00 90.12 124 ILE A CA 1
ATOM 1010 C C . ILE A 1 124 ? -0.425 15.153 1.483 1.00 90.12 124 ILE A C 1
ATOM 1012 O O . ILE A 1 124 ? 0.424 14.785 0.668 1.00 90.12 124 ILE A O 1
ATOM 1016 N N . ASN A 1 125 ? -0.207 15.144 2.798 1.00 89.19 125 ASN A N 1
ATOM 1017 C CA . ASN A 1 125 ? 1.084 14.813 3.396 1.00 89.19 125 ASN A CA 1
ATOM 1018 C C . ASN A 1 125 ? 1.490 13.364 3.097 1.00 89.19 125 ASN A C 1
ATOM 1020 O O . ASN A 1 125 ? 2.619 13.107 2.671 1.00 89.19 125 ASN A O 1
ATOM 1024 N N . ILE A 1 126 ? 0.561 12.418 3.266 1.00 90.75 126 ILE A N 1
ATOM 1025 C CA . ILE A 1 126 ? 0.825 10.994 3.030 1.00 90.75 126 ILE A CA 1
ATOM 1026 C C . ILE A 1 126 ? 0.976 10.711 1.533 1.00 90.75 126 ILE A C 1
ATOM 1028 O O . ILE A 1 126 ? 1.986 10.144 1.109 1.00 90.75 126 ILE A O 1
ATOM 1032 N N . LYS A 1 127 ? -0.009 11.103 0.716 1.00 93.31 127 LYS A N 1
ATOM 1033 C CA . LYS A 1 127 ? -0.033 10.751 -0.712 1.00 93.31 127 LYS A CA 1
ATOM 1034 C C . LYS A 1 127 ? 1.042 11.496 -1.490 1.00 93.31 127 LYS A C 1
ATOM 1036 O O . LYS A 1 127 ? 1.683 10.898 -2.347 1.00 93.31 127 LYS A O 1
ATOM 1041 N N . GLY A 1 128 ? 1.289 12.766 -1.167 1.00 93.62 128 GLY A N 1
ATOM 1042 C CA . GLY A 1 128 ? 2.347 13.557 -1.795 1.00 93.62 128 GLY A CA 1
ATOM 1043 C C . GLY A 1 128 ? 3.734 12.961 -1.549 1.00 93.62 128 GLY A C 1
ATOM 1044 O O . GLY A 1 128 ? 4.509 12.795 -2.493 1.00 93.62 128 GLY A O 1
ATOM 1045 N N . GLY A 1 129 ? 4.028 12.569 -0.303 1.00 93.00 129 GLY A N 1
ATOM 1046 C CA . GLY A 1 129 ? 5.269 11.870 0.043 1.00 93.00 129 GLY A CA 1
ATOM 1047 C C . GLY A 1 129 ? 5.409 10.536 -0.692 1.00 93.00 129 GLY A C 1
ATOM 1048 O O . GLY A 1 129 ? 6.412 10.311 -1.366 1.00 93.00 129 GLY A O 1
ATOM 1049 N N . MET A 1 130 ? 4.365 9.706 -0.642 1.00 95.19 130 MET A N 1
ATOM 1050 C CA . MET A 1 130 ? 4.322 8.403 -1.312 1.00 95.19 130 MET A CA 1
ATOM 1051 C C . MET A 1 130 ? 4.561 8.511 -2.826 1.00 95.19 130 MET A C 1
ATOM 1053 O O . MET A 1 130 ? 5.368 7.761 -3.366 1.00 95.19 130 MET A O 1
ATOM 1057 N N . I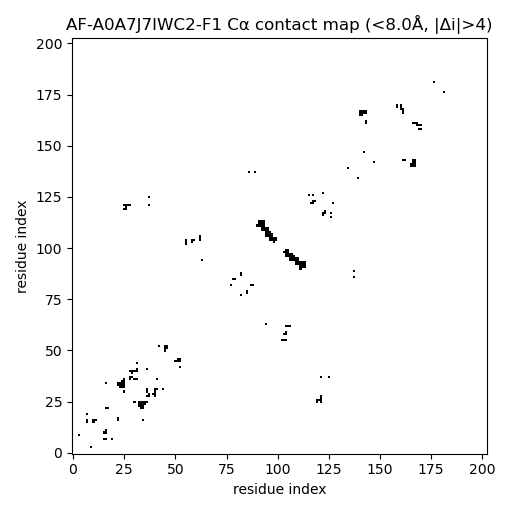LE A 1 131 ? 3.894 9.438 -3.524 1.00 93.56 131 ILE A N 1
ATOM 1058 C CA . ILE A 1 131 ? 4.039 9.595 -4.982 1.00 93.56 131 ILE A CA 1
ATOM 1059 C C . ILE A 1 131 ? 5.435 10.086 -5.361 1.00 93.56 131 ILE A C 1
ATOM 1061 O O . ILE A 1 131 ? 6.009 9.605 -6.340 1.00 93.56 131 ILE A O 1
ATOM 1065 N N . LYS A 1 132 ? 6.005 11.011 -4.586 1.00 92.19 132 LYS A N 1
ATOM 1066 C CA . LYS A 1 132 ? 7.391 11.451 -4.773 1.00 92.19 132 LYS A CA 1
ATOM 1067 C C . LYS A 1 132 ? 8.358 10.270 -4.642 1.00 92.19 132 LYS A C 1
ATOM 1069 O O . LYS A 1 132 ? 9.223 10.093 -5.497 1.00 92.19 132 LYS A O 1
ATOM 1074 N N . ASP A 1 133 ? 8.197 9.454 -3.605 1.00 93.00 133 ASP A N 1
ATOM 1075 C CA . ASP A 1 133 ? 9.072 8.306 -3.361 1.00 93.00 133 ASP A CA 1
ATOM 1076 C C . ASP A 1 133 ? 8.886 7.214 -4.425 1.00 93.00 133 ASP A C 1
ATOM 1078 O O . ASP A 1 133 ? 9.878 6.659 -4.895 1.00 93.00 133 ASP A O 1
ATOM 1082 N N . LEU A 1 134 ? 7.654 6.985 -4.895 1.00 92.75 134 LEU A N 1
ATOM 1083 C CA . LEU A 1 134 ? 7.363 6.093 -6.022 1.00 92.75 134 LEU A CA 1
ATOM 1084 C C . LEU A 1 134 ? 8.141 6.497 -7.280 1.00 92.75 134 LEU A C 1
ATOM 1086 O O . LEU A 1 134 ? 8.815 5.656 -7.866 1.00 92.75 134 LEU A O 1
ATOM 1090 N N . HIS A 1 135 ? 8.100 7.772 -7.681 1.00 88.38 135 HIS A N 1
ATOM 1091 C CA . HIS A 1 135 ? 8.817 8.237 -8.878 1.00 88.38 135 HIS A CA 1
ATOM 1092 C C . HIS A 1 135 ? 10.339 8.155 -8.712 1.00 88.38 135 HIS A C 1
ATOM 1094 O O . HIS A 1 135 ? 11.046 7.804 -9.660 1.00 88.38 135 HIS A O 1
ATOM 1100 N N . ASN A 1 136 ? 10.846 8.439 -7.507 1.00 87.69 136 ASN A N 1
ATOM 1101 C CA . ASN A 1 136 ? 12.267 8.292 -7.197 1.00 87.69 136 ASN A CA 1
ATOM 1102 C C . ASN A 1 136 ? 12.719 6.825 -7.302 1.00 87.69 136 ASN A C 1
ATOM 1104 O O . ASN A 1 136 ? 13.765 6.556 -7.891 1.00 87.69 136 ASN A O 1
ATOM 1108 N N . LEU A 1 137 ? 11.929 5.885 -6.769 1.00 87.88 137 LEU A N 1
ATOM 1109 C CA . LEU A 1 137 ? 12.211 4.445 -6.809 1.00 87.88 137 LEU A CA 1
ATOM 1110 C C . LEU A 1 137 ? 12.055 3.853 -8.210 1.00 87.88 137 LEU A C 1
ATOM 1112 O O . LEU A 1 137 ? 12.892 3.058 -8.628 1.00 87.88 137 LEU A O 1
ATOM 1116 N N . ALA A 1 138 ? 11.029 4.275 -8.953 1.00 85.81 138 ALA A N 1
ATOM 1117 C CA . ALA A 1 138 ? 10.840 3.902 -10.353 1.00 85.81 138 ALA A CA 1
ATOM 1118 C C . ALA A 1 138 ? 11.973 4.425 -11.253 1.00 85.81 138 ALA A C 1
ATOM 1120 O O . ALA A 1 138 ? 12.089 4.018 -12.406 1.00 85.81 138 ALA A O 1
ATOM 1121 N N . GLY A 1 139 ? 12.807 5.339 -10.741 1.00 80.94 139 GLY A N 1
ATOM 1122 C CA . GLY A 1 139 ? 13.879 5.952 -11.505 1.00 80.94 139 GLY A CA 1
ATOM 1123 C C . GLY A 1 139 ? 13.329 6.798 -12.644 1.00 80.94 139 GLY A C 1
ATOM 1124 O O . GLY A 1 139 ? 13.922 6.813 -13.720 1.00 80.94 139 GLY A O 1
ATOM 1125 N N . PHE A 1 140 ? 12.202 7.485 -12.428 1.00 77.06 140 PHE A N 1
ATOM 1126 C CA . PHE A 1 140 ? 11.627 8.358 -13.443 1.00 77.06 140 PHE A CA 1
ATOM 1127 C C . PHE A 1 140 ? 12.630 9.464 -13.786 1.00 77.06 140 PHE A C 1
ATOM 1129 O O . PHE A 1 140 ? 13.018 10.274 -12.939 1.00 77.06 140 PHE A O 1
ATOM 1136 N N . ARG A 1 141 ? 13.080 9.477 -15.038 1.00 76.62 141 ARG A N 1
ATOM 1137 C CA . ARG A 1 141 ? 14.013 10.468 -15.572 1.00 76.62 141 ARG A CA 1
ATOM 1138 C C . ARG A 1 141 ? 13.385 11.134 -16.784 1.00 76.62 141 ARG A C 1
ATOM 1140 O O . ARG A 1 141 ? 12.665 10.504 -17.554 1.00 76.62 141 ARG A O 1
ATOM 1147 N N . ILE A 1 142 ? 13.684 12.410 -16.958 1.00 80.56 142 ILE A N 1
ATOM 1148 C CA . ILE A 1 142 ? 13.138 13.224 -18.043 1.00 80.56 142 ILE A CA 1
ATOM 1149 C C . ILE A 1 142 ? 14.025 13.041 -1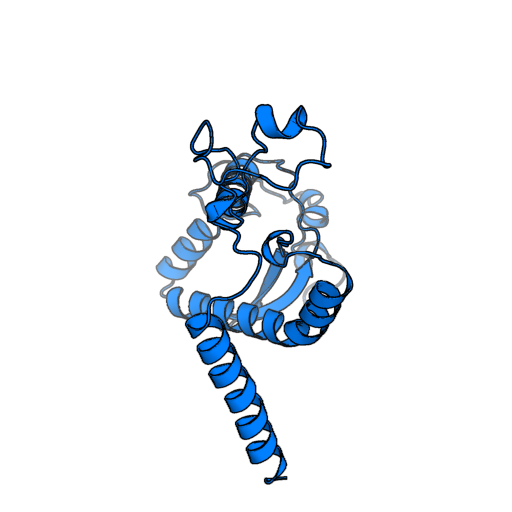9.291 1.00 80.56 142 ILE A C 1
ATOM 1151 O O . ILE A 1 142 ? 15.243 12.928 -19.153 1.00 80.56 142 ILE A O 1
ATOM 1155 N N . PRO A 1 143 ? 13.481 13.000 -20.517 1.00 74.25 143 PRO A N 1
ATOM 1156 C CA . PRO A 1 143 ? 14.307 13.035 -21.724 1.00 74.25 143 PRO A CA 1
ATOM 1157 C C . PRO A 1 143 ? 15.206 14.279 -21.759 1.00 74.25 143 PRO A C 1
ATOM 1159 O O . PRO A 1 143 ? 14.802 15.354 -21.309 1.00 74.25 143 PRO A O 1
ATOM 1162 N N . ASP A 1 144 ? 16.425 14.155 -22.288 1.00 77.38 144 ASP A N 1
ATOM 1163 C CA . ASP A 1 144 ? 17.258 15.335 -22.530 1.00 77.38 144 ASP A CA 1
ATOM 1164 C C . ASP A 1 144 ? 16.626 16.191 -23.643 1.00 77.38 144 ASP A C 1
ATOM 1166 O O . ASP A 1 144 ? 16.034 15.661 -24.584 1.00 77.38 144 ASP A O 1
ATOM 1170 N N . LYS A 1 145 ? 16.762 17.521 -23.583 1.00 78.12 145 LYS A N 1
ATOM 1171 C CA . LYS A 1 145 ? 16.276 18.397 -24.662 1.00 78.12 145 LYS A CA 1
ATOM 1172 C C . LYS A 1 145 ? 16.909 18.034 -26.004 1.00 78.12 145 LYS A C 1
ATOM 1174 O O . LYS A 1 145 ? 16.230 18.118 -27.023 1.00 78.12 145 LYS A O 1
ATOM 1179 N N . ALA A 1 146 ? 18.174 17.609 -26.005 1.00 74.06 146 ALA A N 1
ATOM 1180 C CA . ALA A 1 146 ? 18.851 17.150 -27.216 1.00 74.06 146 ALA A CA 1
ATOM 1181 C C . ALA A 1 146 ? 18.176 15.905 -27.827 1.00 74.06 146 ALA A C 1
ATOM 1183 O O . ALA A 1 146 ? 18.112 15.778 -29.048 1.00 74.06 146 ALA A O 1
ATOM 1184 N N . ASP A 1 147 ? 17.616 15.029 -26.988 1.00 69.81 147 ASP A N 1
ATOM 1185 C CA . ASP A 1 147 ? 16.931 13.809 -27.424 1.00 69.81 147 ASP A CA 1
ATOM 1186 C C . ASP A 1 147 ? 15.556 14.085 -28.036 1.00 69.81 147 ASP A C 1
ATOM 1188 O O . ASP A 1 147 ? 15.095 13.312 -28.870 1.00 69.81 147 ASP A O 1
ATOM 1192 N N . LEU A 1 148 ? 14.912 15.193 -27.659 1.00 72.25 148 LEU A N 1
ATOM 1193 C CA . LEU A 1 148 ? 13.621 15.605 -28.223 1.00 72.25 148 LEU A CA 1
ATOM 1194 C C . LEU A 1 148 ? 13.746 16.184 -29.641 1.00 72.25 148 LEU A C 1
ATOM 1196 O O . LEU A 1 148 ? 12.754 16.253 -30.360 1.00 72.25 148 LEU A O 1
ATOM 1200 N N . VAL A 1 149 ? 14.948 16.627 -30.026 1.00 71.62 149 VAL A N 1
ATOM 1201 C CA . VAL A 1 149 ? 15.221 17.306 -31.307 1.00 71.62 149 VAL A CA 1
ATOM 1202 C C . VAL A 1 149 ? 15.955 16.388 -32.298 1.00 71.62 149 VAL A C 1
ATOM 1204 O O . VAL A 1 149 ? 15.962 16.649 -33.499 1.00 71.62 149 VAL A O 1
ATOM 1207 N N . ALA A 1 150 ? 16.572 15.301 -31.825 1.00 62.91 150 ALA A N 1
ATOM 1208 C CA . ALA A 1 150 ? 17.337 14.383 -32.663 1.00 62.91 150 ALA A CA 1
ATOM 1209 C C . ALA A 1 150 ? 16.437 13.479 -33.531 1.00 62.91 150 ALA A C 1
ATOM 1211 O O . ALA A 1 150 ? 15.504 12.849 -33.038 1.00 62.91 150 ALA A O 1
ATOM 1212 N N . ASN A 1 151 ? 16.767 13.353 -34.823 1.00 56.50 151 ASN A N 1
ATOM 1213 C CA . ASN A 1 151 ? 16.119 12.392 -35.720 1.00 56.50 151 ASN A CA 1
ATOM 1214 C C . ASN A 1 151 ? 16.486 10.942 -35.325 1.00 56.50 151 ASN A C 1
ATOM 1216 O O . ASN A 1 151 ? 17.672 10.652 -35.149 1.00 56.50 151 ASN A O 1
ATOM 1220 N N . PRO A 1 152 ? 15.513 10.011 -35.252 1.00 56.00 152 PRO A N 1
ATOM 1221 C CA . PRO A 1 152 ? 15.715 8.640 -34.763 1.00 56.00 152 PRO A CA 1
ATOM 1222 C C . PRO A 1 152 ? 16.591 7.737 -35.656 1.00 56.00 152 PRO A C 1
ATOM 1224 O O . PRO A 1 152 ? 16.812 6.582 -35.314 1.00 56.00 152 PRO A O 1
ATOM 1227 N N . SER A 1 153 ? 17.093 8.228 -36.792 1.00 51.91 153 SER A N 1
ATOM 1228 C CA . SER A 1 153 ? 17.812 7.442 -37.805 1.00 51.91 153 SER A CA 1
ATOM 1229 C C . SER A 1 153 ? 19.335 7.354 -37.624 1.00 51.91 153 SER A C 1
ATOM 1231 O O . SER A 1 153 ? 19.987 6.670 -38.407 1.00 51.91 153 SER A O 1
ATOM 1233 N N . ASN A 1 154 ? 19.925 8.003 -36.614 1.00 47.09 154 ASN A N 1
ATOM 1234 C CA . ASN A 1 154 ? 21.363 7.895 -36.335 1.00 47.09 154 ASN A CA 1
ATOM 1235 C C . ASN A 1 154 ? 21.625 6.968 -35.139 1.00 47.09 154 ASN A C 1
ATOM 1237 O O . ASN A 1 154 ? 21.626 7.401 -33.990 1.00 47.09 154 ASN A O 1
ATOM 1241 N N . GLU A 1 155 ? 21.914 5.695 -35.423 1.00 48.09 155 GLU A N 1
ATOM 1242 C CA . GLU A 1 155 ? 22.225 4.646 -34.433 1.00 48.09 155 GLU A CA 1
ATOM 1243 C C . GLU A 1 155 ? 23.523 4.883 -33.634 1.00 48.09 155 GLU A C 1
ATOM 1245 O O . GLU A 1 155 ? 23.797 4.185 -32.660 1.00 48.09 155 GLU A O 1
ATOM 1250 N N . ASN A 1 156 ? 24.305 5.915 -33.962 1.00 46.81 156 ASN A N 1
ATOM 1251 C CA . ASN A 1 156 ? 25.480 6.327 -33.192 1.00 46.81 156 ASN A CA 1
ATOM 1252 C C . ASN A 1 156 ? 25.101 7.245 -32.016 1.00 46.81 156 ASN A C 1
ATOM 1254 O O . ASN A 1 156 ? 25.606 8.367 -31.891 1.00 46.81 156 ASN A O 1
ATOM 1258 N N . TYR A 1 157 ? 24.223 6.772 -31.127 1.00 54.00 157 TYR A N 1
ATOM 1259 C CA . TYR A 1 157 ? 23.983 7.417 -29.835 1.00 54.00 157 TYR A CA 1
ATOM 1260 C C . TYR A 1 157 ? 25.250 7.303 -28.982 1.00 54.00 157 TYR A C 1
ATOM 1262 O O . TYR A 1 157 ? 25.435 6.350 -28.226 1.00 54.00 157 TYR A O 1
ATOM 1270 N N . LYS A 1 158 ? 26.148 8.285 -29.104 1.00 53.81 158 LYS A N 1
ATOM 1271 C CA . LYS A 1 158 ? 27.264 8.448 -28.169 1.00 53.81 158 LYS A CA 1
ATOM 1272 C C . LYS A 1 158 ? 26.696 8.433 -26.746 1.00 53.81 158 LYS A C 1
ATOM 1274 O O . LYS A 1 158 ? 25.802 9.215 -26.429 1.00 53.81 158 LYS A O 1
ATOM 1279 N N . LEU A 1 159 ? 27.220 7.529 -25.916 1.00 65.12 159 LEU A N 1
ATOM 1280 C CA . LEU A 1 159 ? 26.926 7.347 -24.489 1.00 65.12 159 LEU A CA 1
ATOM 1281 C C . LEU A 1 159 ? 27.445 8.538 -23.659 1.00 65.12 159 LEU A C 1
ATOM 1283 O O . LEU A 1 159 ? 28.228 8.379 -22.722 1.00 65.12 159 LEU A O 1
ATOM 1287 N N . SER A 1 160 ? 27.064 9.751 -24.043 1.00 66.88 160 SER A N 1
ATOM 1288 C CA . SER A 1 160 ? 27.396 10.966 -23.316 1.00 66.88 160 SER A CA 1
ATOM 1289 C C . SER A 1 160 ? 26.607 10.998 -22.003 1.00 66.88 160 SER A C 1
ATOM 1291 O O . SER A 1 160 ? 25.439 10.600 -21.989 1.00 66.88 160 SER A O 1
ATOM 1293 N N . PRO A 1 161 ? 27.212 11.457 -20.895 1.00 71.56 161 PRO A N 1
ATOM 1294 C CA . PRO A 1 161 ? 26.472 11.692 -19.663 1.00 71.56 161 PRO A CA 1
ATOM 1295 C C . PRO A 1 161 ? 25.343 12.715 -19.894 1.00 71.56 161 PRO A C 1
ATOM 1297 O O . PRO A 1 161 ? 25.491 13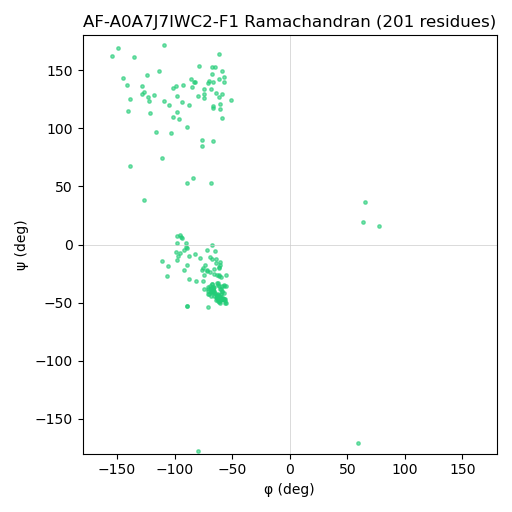.603 -20.738 1.00 71.56 161 PRO A O 1
ATOM 1300 N N . PRO A 1 162 ? 24.224 12.601 -19.157 1.00 75.56 162 PRO A N 1
ATOM 1301 C CA . PRO A 1 162 ? 23.084 13.497 -19.320 1.00 75.56 162 PRO A CA 1
ATOM 1302 C C . PRO A 1 162 ? 23.437 14.942 -18.944 1.00 75.56 162 PRO A C 1
ATOM 1304 O O . PRO A 1 162 ? 24.291 15.177 -18.084 1.00 75.56 162 PRO A O 1
ATOM 1307 N N . SER A 1 163 ? 22.734 15.916 -19.538 1.00 79.19 163 SER A N 1
ATOM 1308 C CA . SER A 1 163 ? 22.941 17.349 -19.253 1.00 79.19 163 SER A CA 1
ATOM 1309 C C . SER A 1 163 ? 22.705 17.725 -17.787 1.00 79.19 163 SER A C 1
ATOM 1311 O O . SER A 1 163 ? 23.300 18.677 -17.281 1.00 79.19 163 SER A O 1
ATOM 1313 N N . ASN A 1 164 ? 21.851 16.981 -17.081 1.00 80.75 164 ASN A N 1
ATOM 1314 C CA . ASN A 1 164 ? 21.669 17.098 -15.642 1.00 80.75 164 ASN A CA 1
ATOM 1315 C C . ASN A 1 164 ? 21.287 15.748 -15.013 1.00 80.75 164 ASN A C 1
ATOM 1317 O O . ASN A 1 164 ? 20.908 14.797 -15.693 1.00 80.75 164 ASN A O 1
ATOM 1321 N N . ARG A 1 165 ? 21.322 15.684 -13.678 1.00 79.12 165 ARG A N 1
ATOM 1322 C CA . ARG A 1 165 ? 20.981 14.473 -12.910 1.00 79.12 165 ARG A CA 1
ATOM 1323 C C . ARG A 1 165 ? 19.524 14.010 -13.038 1.00 79.12 165 ARG A C 1
ATOM 1325 O O . ARG A 1 165 ? 19.214 12.906 -12.609 1.00 79.12 165 ARG A O 1
ATOM 1332 N N . TYR A 1 166 ? 18.615 14.847 -13.524 1.00 78.25 166 TYR A N 1
ATOM 1333 C CA . TYR A 1 166 ? 17.199 14.510 -13.702 1.00 78.25 166 TYR A CA 1
ATOM 1334 C C . TYR A 1 166 ? 16.923 13.898 -15.077 1.00 78.25 166 TYR A C 1
ATOM 1336 O O . TYR A 1 166 ? 15.888 13.255 -15.255 1.00 78.25 166 TYR A O 1
ATOM 1344 N N . CYS A 1 167 ? 17.842 14.074 -16.028 1.00 79.38 167 CYS A N 1
ATOM 1345 C CA . CYS A 1 167 ? 17.723 13.532 -17.366 1.00 79.38 167 CYS A CA 1
ATOM 1346 C C . CYS A 1 167 ? 18.082 12.038 -17.427 1.00 79.38 167 CYS A C 1
ATOM 1348 O O . CYS A 1 167 ? 18.823 11.523 -16.584 1.00 79.38 167 CYS A O 1
ATOM 1350 N N . ILE A 1 168 ? 17.518 11.334 -18.413 1.00 75.12 168 ILE A N 1
ATOM 1351 C CA . ILE A 1 168 ? 17.754 9.903 -18.646 1.00 75.12 168 ILE A CA 1
ATOM 1352 C C . ILE A 1 168 ? 19.238 9.678 -18.932 1.00 75.12 168 ILE A C 1
ATOM 1354 O O . ILE A 1 168 ? 19.779 10.180 -19.914 1.00 75.12 168 ILE A O 1
ATOM 1358 N N . ASP A 1 169 ? 19.885 8.863 -18.103 1.00 74.69 169 ASP A N 1
ATOM 1359 C CA . ASP A 1 169 ? 21.217 8.357 -18.399 1.00 74.69 169 ASP A CA 1
ATOM 1360 C C . ASP A 1 169 ? 21.098 7.049 -19.187 1.00 74.69 169 ASP A C 1
ATOM 1362 O O . ASP A 1 169 ? 20.839 5.976 -18.636 1.00 74.69 169 ASP A O 1
ATOM 1366 N N . LYS A 1 170 ? 21.291 7.144 -20.504 1.00 68.69 170 LYS A N 1
ATOM 1367 C CA . LYS A 1 170 ? 21.188 6.006 -21.431 1.00 68.69 170 LYS A CA 1
ATOM 1368 C C . LYS A 1 170 ? 22.195 4.892 -21.127 1.00 68.69 170 LYS A C 1
ATOM 1370 O O . LYS A 1 170 ? 21.987 3.763 -21.556 1.00 68.69 170 LYS A O 1
ATOM 1375 N N . ARG A 1 171 ? 23.253 5.179 -20.360 1.00 69.62 171 ARG A N 1
ATOM 1376 C CA . ARG A 1 171 ? 24.267 4.195 -19.946 1.00 69.62 171 ARG A CA 1
ATOM 1377 C C . ARG A 1 171 ? 23.747 3.208 -18.903 1.00 69.62 171 ARG A C 1
ATOM 1379 O O . ARG A 1 171 ? 24.310 2.130 -18.762 1.00 69.62 171 ARG A O 1
ATOM 1386 N N . VAL A 1 172 ? 22.694 3.573 -18.171 1.00 68.00 172 VAL A N 1
ATOM 1387 C CA . VAL A 1 172 ? 22.153 2.790 -17.044 1.00 68.00 172 VAL A CA 1
ATOM 1388 C C . VAL A 1 172 ? 21.125 1.754 -17.512 1.00 68.00 172 VAL A C 1
ATOM 1390 O O . VAL A 1 172 ? 20.747 0.872 -16.750 1.00 68.00 172 VAL A O 1
ATOM 1393 N N . PHE A 1 173 ? 20.703 1.820 -18.777 1.00 64.31 173 PHE A N 1
ATOM 1394 C CA . PHE A 1 173 ? 19.771 0.875 -19.387 1.00 64.31 173 PHE A CA 1
ATOM 1395 C C . PHE A 1 173 ? 20.500 0.018 -20.432 1.00 64.31 173 PHE A C 1
ATOM 1397 O O . PHE A 1 173 ? 20.341 0.255 -21.633 1.00 64.31 173 PHE A O 1
ATOM 1404 N N . PRO A 1 174 ? 21.330 -0.959 -20.019 1.00 56.38 174 PRO A N 1
ATOM 1405 C CA . PRO A 1 174 ? 21.953 -1.865 -20.969 1.00 56.38 174 PRO A CA 1
ATOM 1406 C C . PRO A 1 174 ? 20.861 -2.646 -21.711 1.00 56.38 174 PRO A C 1
ATOM 1408 O O . PRO A 1 174 ? 19.986 -3.260 -21.105 1.00 56.38 174 PRO A O 1
ATOM 1411 N N . GLN A 1 175 ? 20.906 -2.622 -23.045 1.00 57.31 175 GLN A N 1
ATOM 1412 C CA . GLN A 1 175 ? 19.956 -3.355 -23.894 1.00 57.31 175 GLN A CA 1
ATOM 1413 C C . GLN A 1 175 ? 20.155 -4.882 -23.825 1.00 57.31 175 GLN A C 1
ATOM 1415 O O . GLN A 1 175 ? 19.315 -5.644 -24.298 1.00 57.31 175 GLN A O 1
ATOM 1420 N N . SER A 1 176 ? 21.251 -5.342 -23.214 1.00 58.75 176 SER A N 1
ATOM 1421 C CA . SER A 1 176 ? 21.585 -6.752 -23.039 1.00 58.75 176 SER A CA 1
ATOM 1422 C C . SER A 1 176 ? 22.203 -7.003 -21.667 1.00 58.75 176 SER A C 1
ATOM 1424 O O . SER A 1 176 ? 23.090 -6.258 -21.256 1.00 58.75 176 SER A O 1
ATOM 1426 N N . LEU A 1 177 ? 21.794 -8.094 -21.015 1.00 62.00 177 LEU A N 1
ATOM 1427 C CA . LEU A 1 177 ? 22.444 -8.602 -19.804 1.00 62.00 177 LEU A CA 1
ATOM 1428 C C . LEU A 1 177 ? 23.931 -8.883 -20.072 1.00 62.00 177 LEU A C 1
ATOM 1430 O O . LEU A 1 177 ? 24.274 -9.449 -21.122 1.00 62.00 177 LEU A O 1
ATOM 1434 N N . SER A 1 178 ? 24.793 -8.548 -19.115 1.00 70.06 178 SER A N 1
ATOM 1435 C CA . SER A 1 178 ? 26.194 -8.973 -19.119 1.00 70.06 178 SER A CA 1
ATOM 1436 C C . SER A 1 178 ? 26.304 -10.504 -19.057 1.00 70.06 178 SER A C 1
ATOM 1438 O O . SER A 1 178 ? 25.340 -11.204 -18.736 1.00 70.06 178 SER A O 1
ATOM 1440 N N . ALA A 1 179 ? 27.478 -11.056 -19.375 1.00 75.00 179 ALA A N 1
ATOM 1441 C CA . ALA A 1 179 ? 27.710 -12.497 -19.256 1.00 75.00 179 ALA A CA 1
ATOM 1442 C C . ALA A 1 179 ? 27.443 -12.999 -17.823 1.00 75.00 179 ALA A C 1
ATOM 1444 O O . ALA A 1 179 ? 26.762 -14.010 -17.647 1.00 75.00 179 ALA A O 1
ATOM 1445 N N . ASP A 1 180 ? 27.875 -12.236 -16.815 1.00 75.62 180 ASP A N 1
ATOM 1446 C CA . ASP A 1 180 ? 27.664 -12.550 -15.399 1.00 75.62 180 ASP A CA 1
ATOM 1447 C C . ASP A 1 180 ? 26.182 -12.485 -15.012 1.00 75.62 180 ASP A C 1
ATOM 1449 O O . ASP A 1 180 ? 25.672 -13.357 -14.306 1.00 75.62 180 ASP A O 1
ATOM 1453 N N . GLU A 1 181 ? 25.450 -11.487 -15.512 1.00 71.69 181 GLU A N 1
ATOM 1454 C CA . GLU A 1 181 ? 24.011 -11.358 -15.274 1.00 71.69 181 GLU A CA 1
ATOM 1455 C C . GLU A 1 181 ? 23.218 -12.485 -15.946 1.00 71.69 181 GLU A C 1
ATOM 1457 O O . GLU A 1 181 ? 22.285 -13.021 -15.342 1.00 71.69 181 GLU A O 1
ATOM 1462 N N . LYS A 1 182 ? 23.607 -12.898 -17.162 1.00 76.44 182 LYS A N 1
ATOM 1463 C CA . LYS A 1 182 ? 23.027 -14.068 -17.845 1.00 76.44 182 LYS A CA 1
ATOM 1464 C C . LYS A 1 182 ? 23.299 -15.355 -17.072 1.00 76.44 182 LYS A C 1
ATOM 1466 O O . LYS A 1 182 ? 22.379 -16.159 -16.909 1.00 76.44 182 LYS A O 1
ATOM 1471 N N . ALA A 1 183 ? 24.522 -15.543 -16.577 1.00 78.94 183 ALA A N 1
ATOM 1472 C CA . ALA A 1 183 ? 24.896 -16.708 -15.779 1.00 78.94 183 ALA A CA 1
ATOM 1473 C C . ALA A 1 183 ? 24.099 -16.758 -14.467 1.00 78.94 183 ALA A C 1
ATOM 1475 O O . ALA A 1 183 ? 23.487 -17.780 -14.152 1.00 78.94 183 ALA A O 1
ATOM 1476 N N . LYS A 1 184 ? 24.006 -15.628 -13.754 1.00 78.25 184 LYS A N 1
ATOM 1477 C CA . LYS A 1 184 ? 23.211 -15.500 -12.526 1.00 78.25 184 LYS A CA 1
ATOM 1478 C C . LYS A 1 184 ? 21.727 -15.773 -12.781 1.00 78.25 184 LYS A C 1
ATOM 1480 O O . LYS A 1 184 ? 21.107 -16.534 -12.043 1.00 78.25 184 LYS A O 1
ATOM 1485 N N . HIS A 1 185 ? 21.154 -15.182 -13.828 1.00 72.94 185 HIS A N 1
ATOM 1486 C CA . HIS A 1 185 ? 19.749 -15.387 -14.184 1.00 72.94 185 HIS A CA 1
ATOM 1487 C C . HIS A 1 185 ? 19.452 -16.850 -14.535 1.00 72.94 185 HIS A C 1
ATOM 1489 O O . HIS A 1 185 ? 18.445 -17.390 -14.081 1.00 72.94 185 HIS A O 1
ATOM 1495 N N . SER A 1 186 ? 20.341 -17.499 -15.291 1.00 75.12 186 SER A N 1
ATOM 1496 C CA . SER A 1 186 ? 20.216 -18.917 -15.651 1.00 75.12 186 SER A CA 1
ATOM 1497 C C . SER A 1 186 ? 20.296 -19.811 -14.415 1.00 75.12 186 SER A C 1
ATOM 1499 O O . SER A 1 186 ? 19.422 -20.651 -14.231 1.00 75.12 186 SER A O 1
ATOM 1501 N N . TYR A 1 187 ? 21.259 -19.559 -13.520 1.00 79.25 187 TYR A N 1
ATOM 1502 C CA . TYR A 1 187 ? 21.427 -20.302 -12.269 1.00 79.25 187 TYR A CA 1
ATOM 1503 C C . TYR A 1 187 ? 20.154 -20.301 -11.409 1.00 79.25 187 TYR A C 1
AT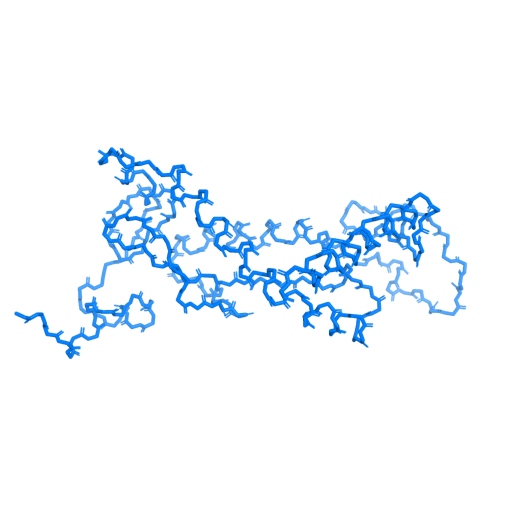OM 1505 O O . TYR A 1 187 ? 19.683 -21.359 -11.000 1.00 79.25 187 TYR A O 1
ATOM 1513 N N . TYR A 1 188 ? 19.555 -19.130 -11.165 1.00 72.94 188 TYR A N 1
ATOM 1514 C CA . TYR A 1 188 ? 18.350 -19.050 -10.330 1.00 72.94 188 TYR A CA 1
ATOM 1515 C C . TYR A 1 188 ? 17.086 -19.545 -11.041 1.00 72.94 188 TYR A C 1
ATOM 1517 O O . TYR A 1 188 ? 16.206 -20.097 -10.386 1.00 72.94 188 TYR A O 1
ATOM 1525 N N . SER A 1 189 ? 16.996 -19.388 -12.363 1.00 70.12 189 SER A N 1
ATOM 1526 C CA . SER A 1 189 ? 15.830 -19.847 -13.131 1.00 70.12 189 SER A CA 1
ATOM 1527 C C . SER A 1 189 ? 15.817 -21.372 -13.299 1.00 70.12 189 SER A C 1
ATOM 1529 O O . SER A 1 189 ? 14.755 -21.981 -13.200 1.00 70.12 189 SER A O 1
ATOM 1531 N N . GLN A 1 190 ? 16.984 -21.995 -13.503 1.00 65.12 190 GLN A N 1
ATOM 1532 C CA . GLN A 1 190 ? 17.126 -23.457 -13.560 1.00 65.12 190 GLN A CA 1
ATOM 1533 C C . GLN A 1 190 ? 16.921 -24.092 -12.187 1.00 65.12 190 GLN A C 1
ATOM 1535 O O . GLN A 1 190 ? 16.171 -25.053 -12.074 1.00 65.12 190 GLN A O 1
ATOM 1540 N N . ARG A 1 191 ? 17.476 -23.497 -11.123 1.00 58.53 191 ARG A N 1
ATOM 1541 C CA . ARG A 1 191 ? 17.282 -24.002 -9.759 1.00 58.53 191 ARG A CA 1
ATOM 1542 C C . ARG A 1 191 ? 15.805 -24.051 -9.345 1.00 58.53 191 ARG A C 1
ATOM 1544 O O . ARG A 1 191 ? 15.401 -24.990 -8.671 1.00 58.53 191 ARG A O 1
ATOM 1551 N N . TYR A 1 192 ? 14.995 -23.086 -9.786 1.00 52.25 192 TYR A N 1
ATOM 1552 C CA . TYR A 1 192 ? 13.545 -23.114 -9.570 1.00 52.25 192 TYR A CA 1
ATOM 1553 C C . TYR A 1 192 ? 12.838 -24.215 -10.375 1.00 52.25 192 TYR A C 1
ATOM 1555 O O . TYR A 1 192 ? 11.885 -24.803 -9.875 1.00 52.25 192 TYR A O 1
ATOM 1563 N N . GLN A 1 193 ? 13.283 -24.520 -11.599 1.00 52.84 193 GLN A N 1
ATOM 1564 C CA . GLN A 1 193 ? 12.734 -25.645 -12.368 1.00 52.84 193 GLN A CA 1
ATOM 1565 C C . GLN A 1 193 ? 13.097 -26.991 -11.737 1.00 52.84 193 GLN A C 1
ATOM 1567 O O . GLN A 1 193 ? 12.231 -27.858 -11.634 1.00 52.84 193 GLN A O 1
ATOM 1572 N N . ASP A 1 194 ? 14.330 -27.134 -11.253 1.00 48.47 194 ASP A N 1
ATOM 1573 C CA . ASP A 1 194 ? 14.797 -28.352 -10.593 1.00 48.47 194 ASP A CA 1
ATOM 1574 C C . ASP A 1 194 ? 14.103 -28.564 -9.237 1.00 48.47 194 ASP A C 1
ATOM 1576 O O . ASP A 1 194 ? 13.667 -29.672 -8.946 1.00 48.47 194 ASP A O 1
ATOM 1580 N N . GLU A 1 195 ? 13.897 -27.519 -8.427 1.00 48.72 195 GLU A N 1
ATOM 1581 C CA . GLU A 1 195 ? 13.154 -27.631 -7.157 1.00 48.72 195 GLU A CA 1
ATOM 1582 C C . GLU A 1 195 ? 11.653 -27.932 -7.377 1.00 48.72 195 GLU A C 1
ATOM 1584 O O . GLU A 1 195 ? 11.063 -28.710 -6.625 1.00 48.72 195 GLU A O 1
ATOM 1589 N N . VAL A 1 196 ? 11.035 -27.409 -8.446 1.00 45.66 196 VAL A N 1
ATOM 1590 C CA . VAL A 1 196 ? 9.644 -27.739 -8.830 1.00 45.66 196 VAL A CA 1
ATOM 1591 C C . VAL A 1 196 ? 9.521 -29.169 -9.381 1.00 45.66 196 VAL A C 1
ATOM 1593 O O . VAL A 1 196 ? 8.533 -29.852 -9.091 1.00 45.66 196 VAL A O 1
ATOM 1596 N N . LEU A 1 197 ? 10.523 -29.655 -10.122 1.00 40.34 197 LEU A N 1
ATOM 1597 C CA . LEU A 1 197 ? 10.610 -31.051 -10.568 1.00 40.34 197 LEU A CA 1
ATOM 1598 C C . LEU A 1 197 ? 10.804 -32.010 -9.386 1.00 40.34 197 LEU A C 1
ATOM 1600 O O . LEU A 1 197 ? 10.158 -33.054 -9.340 1.00 40.34 197 LEU A O 1
ATOM 1604 N N . VAL A 1 198 ? 11.620 -31.642 -8.395 1.00 39.38 198 VAL A N 1
ATOM 1605 C CA . VAL A 1 198 ? 11.832 -32.455 -7.185 1.00 39.38 198 VAL A CA 1
ATOM 1606 C C . VAL A 1 198 ? 10.572 -32.498 -6.307 1.00 39.38 198 VAL A C 1
ATOM 1608 O O . VAL A 1 198 ? 10.236 -33.564 -5.793 1.00 39.38 198 VAL A O 1
ATOM 1611 N N . CYS A 1 199 ? 9.818 -31.398 -6.191 1.00 33.38 199 CYS A N 1
ATOM 1612 C CA . CYS A 1 199 ? 8.529 -31.388 -5.483 1.00 33.38 199 CYS A CA 1
ATOM 1613 C C . CYS A 1 199 ? 7.399 -32.119 -6.234 1.00 33.38 199 CYS A C 1
ATOM 1615 O O . CYS A 1 199 ? 6.459 -32.583 -5.594 1.00 33.38 199 CYS A O 1
ATOM 1617 N N . SER A 1 200 ? 7.487 -32.270 -7.560 1.00 31.38 200 SER A N 1
ATOM 1618 C CA . SER A 1 200 ? 6.507 -33.041 -8.351 1.00 31.38 200 SER A CA 1
ATOM 1619 C C . SER A 1 200 ? 6.766 -34.554 -8.339 1.00 31.38 200 SER A C 1
ATOM 1621 O O . SER A 1 200 ? 5.923 -35.314 -8.800 1.00 31.38 200 SER A O 1
ATOM 1623 N N . CYS A 1 201 ? 7.900 -35.000 -7.789 1.00 35.25 201 CYS A N 1
ATOM 1624 C CA . CYS A 1 201 ? 8.218 -36.418 -7.587 1.00 35.25 201 CYS A CA 1
ATOM 1625 C C . CYS A 1 201 ? 7.828 -36.944 -6.188 1.00 35.25 201 CYS A C 1
ATOM 1627 O O . CYS A 1 201 ? 8.149 -38.086 -5.867 1.00 35.25 201 CYS A O 1
ATOM 1629 N N . TYR A 1 202 ? 7.153 -36.135 -5.359 1.00 33.59 202 TYR A N 1
ATOM 1630 C CA . TYR A 1 202 ? 6.676 -36.507 -4.016 1.00 33.59 202 TYR A CA 1
ATOM 1631 C C . TYR A 1 202 ? 5.169 -36.253 -3.811 1.00 33.59 202 TYR A C 1
ATOM 1633 O O . TYR A 1 202 ? 4.741 -35.847 -2.728 1.00 33.59 202 TYR A O 1
ATOM 1641 N N . ILE A 1 203 ? 4.358 -36.517 -4.841 1.00 36.06 203 ILE A N 1
ATOM 1642 C CA . ILE A 1 203 ? 2.916 -36.793 -4.707 1.00 36.06 203 ILE A CA 1
ATOM 1643 C C . ILE A 1 203 ? 2.611 -38.091 -5.448 1.00 36.06 203 ILE A C 1
ATOM 1645 O O . ILE A 1 203 ? 3.092 -38.223 -6.595 1.00 36.06 203 ILE A O 1
#

InterPro domains:
  IPR004344 Tubulin-tyrosine ligase/Tubulin polyglutamylase [PF03133] (1-136)
  IPR004344 Tubulin-tyrosine ligase/Tubulin polyglutamylase [PS51221] (1-150)

Secondary structure (DSSP, 8-state):
---TT-HHHH---HHHHTTSTT----S-TT---SS---HHHHHHHHHHTT--HHHHHHHHHHHHHHHHHHHHHHHHHHHHHH-S-GGG-----EEEEEE-TT--EEEEEEESS------SHHHHHHHHHHHHHHHHHTT--BPPHHHHHS-TT------PPPSSTTB--GGGS-SS--HHHHHHHHHHHHHHHHHHHHHHT--

Foldseek 3Di:
DDDPPPCCVVDLDPVVVVPDPPADDDQDQCDPDGSDHDPVNVVVVCVVVVHDVVVLVVQVVVVVVVVCVVCVVVVVVCCVVPPLDPLVDDFDKDWDWDQDPVRRIDTPDIDRDDDLDDPHPNSCVVSVVVVVVSCVVSLQADAAPVRVPDDPPDPPPDQDAGPDPRHDRPVVDPSDDDPVRVVVVCVVVVVVVVVVVVVVVPD

Sequence (203 aa):
MKDIGNKYMHLTNYSVQKKSSEYESNADDTICQGHKWSLKSLWGYLLKRGVNTNEIWKNIKDLIVKTIISAESSINSYIKSNVRNRYSVHELFGFDILLDETYKPWVLEVNISPSLHSNSQLDINIKGGMIKDLHNLAGFRIPDKADLVANPSNENYKLSPPSNRYCIDKRVFPQSLSADEKAKHSYYSQRYQDEVLVCSCYI

Mean predicted aligned error: 11.69 Å

Solvent-accessible surface area (backbone atoms only — not comparable to full-atom values): 12709 Å² total; per-residue (Å²): 131,82,72,82,83,48,53,76,82,75,43,82,51,63,90,58,36,71,74,44,93,81,60,37,80,47,90,50,68,78,49,89,48,59,78,61,69,43,71,68,26,53,47,55,55,40,46,78,70,74,43,68,56,68,58,41,50,50,51,45,51,52,52,52,51,54,57,49,58,75,46,39,68,64,52,51,52,51,45,69,75,77,43,97,49,78,82,78,63,86,83,67,72,33,75,44,70,46,64,50,99,84,52,52,71,41,82,76,50,77,34,81,73,53,86,83,79,58,91,43,70,56,43,43,57,53,50,52,52,51,52,54,51,48,41,62,72,63,58,71,49,43,79,43,75,70,66,76,70,54,72,91,82,62,87,81,70,73,84,63,79,45,97,45,94,57,27,50,50,69,78,80,58,68,94,60,77,50,74,66,54,48,50,54,53,49,54,58,55,49,51,52,52,52,53,52,52,57,59,62,72,73,116

Nearest PDB structures (foldseek):
  6vzq-assembly3_C  TM=9.243E-01  e=1.334E-06  Mus musculus
  6vzu-assembly1_A  TM=9.120E-01  e=1.250E-06  Mus musculus
  4yls-assembly1_A  TM=8.685E-01  e=4.097E-04  Homo sapiens
  5knc-assembly1_G  TM=2.289E-01  e=7.628E-01  Enterococcus hirae ATCC 9790
  3h0n-assembly1_A-2  TM=1.249E-01  e=1.361E+00  Jannaschia sp. CCS1